Protein AF-A0A0N4WB39-F1 (afdb_monomer_lite)

Organism: Haemonchus placei (NCBI:txid6290)

Radius of gyration: 21.15 Å; chains: 1; bounding box: 52×29×58 Å

Secondary structure (DSSP, 8-state):
----GGGPPP-------PPPTT--HHHHHHHHHHHHHHHHHHHHHHTS-HHHHHHHHHH-HHHHHHHHHHHHHSPPGGGHHHIIIIISS-HHHHHHHHHHHHHHHHHHHHHHS--TTT-TTS-HHHHHHHHHHTTSS-HHHHHHHHHHTGGGHHHHHHHHHHHHHH-TTHHHHHHHHHHHHHHHHHHHHHHHHHHHHHHHH--THHHHHHHHHHHHHHHHHHHHHHHHHHHHHHHHHTT--S-SHHHHTHHHHHHHHHHHHS-HHHHHHHHHHSTT--HHHHHHHHHHHHHHH-

Structure (mmCIF, N/CA/C/O backbone):
data_AF-A0A0N4WB39-F1
#
_entry.id   AF-A0A0N4WB39-F1
#
loop_
_atom_site.group_PDB
_atom_site.id
_atom_site.type_symbol
_atom_site.label_atom_id
_atom_site.label_alt_id
_atom_site.label_comp_id
_atom_site.label_asym_id
_atom_site.label_entity_id
_atom_site.label_seq_id
_atom_site.pdbx_PDB_ins_code
_atom_site.Cartn_x
_atom_site.Cartn_y
_atom_site.Cartn_z
_atom_site.occupancy
_atom_site.B_iso_or_equiv
_atom_site.auth_seq_id
_atom_site.auth_comp_id
_atom_site.auth_asym_id
_atom_site.auth_atom_id
_atom_site.pdbx_PDB_model_num
ATOM 1 N N . MET A 1 1 ? -18.983 -4.355 24.168 1.00 70.44 1 MET A N 1
ATOM 2 C CA . MET A 1 1 ? -19.854 -4.615 22.994 1.00 70.44 1 MET A CA 1
ATOM 3 C C . MET A 1 1 ? -19.717 -6.071 22.571 1.00 70.44 1 MET A C 1
ATOM 5 O O . MET A 1 1 ? -18.594 -6.521 22.389 1.00 70.44 1 MET A O 1
ATOM 9 N N . LYS A 1 2 ? -20.811 -6.832 22.414 1.00 74.06 2 LYS A N 1
ATOM 10 C CA . LYS A 1 2 ? -20.713 -8.195 21.856 1.00 74.06 2 LYS A CA 1
ATOM 11 C C . LYS A 1 2 ? -20.716 -8.110 20.331 1.00 74.06 2 LYS A C 1
ATOM 13 O O . LYS A 1 2 ? -21.734 -7.760 19.745 1.00 74.06 2 LYS A O 1
ATOM 18 N N . LEU A 1 3 ? -19.573 -8.400 19.714 1.00 81.19 3 LEU A N 1
ATOM 19 C CA . LEU A 1 3 ? -19.495 -8.605 18.270 1.00 81.19 3 LEU A CA 1
ATOM 20 C C . LEU A 1 3 ? -20.219 -9.903 17.917 1.00 81.19 3 LEU A C 1
ATOM 22 O O . LEU A 1 3 ? -19.964 -10.937 18.536 1.00 81.19 3 LEU A O 1
ATOM 26 N N . GLU A 1 4 ? -21.108 -9.847 16.933 1.00 85.00 4 GLU A N 1
ATOM 27 C CA . GLU A 1 4 ? -21.952 -10.976 16.543 1.00 85.00 4 GLU A CA 1
ATOM 28 C C . GLU A 1 4 ? -21.938 -11.128 15.020 1.00 85.00 4 GLU A C 1
ATOM 30 O O . GLU A 1 4 ? -22.164 -10.160 14.294 1.00 85.00 4 GLU A O 1
ATOM 35 N N . GLU A 1 5 ? -21.727 -12.351 14.528 1.00 82.12 5 GLU A N 1
ATOM 36 C CA . GLU A 1 5 ? -21.766 -12.661 13.089 1.00 82.12 5 GLU A CA 1
ATOM 37 C C . GLU A 1 5 ? -23.129 -12.327 12.460 1.00 82.12 5 GLU A C 1
ATOM 39 O O . GLU A 1 5 ? -23.212 -11.944 11.299 1.00 82.12 5 GLU A O 1
ATOM 44 N N . THR A 1 6 ? -24.208 -12.375 13.244 1.00 84.31 6 THR A N 1
ATOM 45 C CA . THR A 1 6 ? -25.566 -12.012 12.805 1.00 84.31 6 THR A CA 1
ATOM 46 C C . THR A 1 6 ? -25.722 -10.533 12.444 1.00 84.31 6 THR A C 1
ATOM 48 O O . THR A 1 6 ? -26.702 -10.166 11.798 1.00 84.31 6 THR A O 1
ATOM 51 N N . ARG A 1 7 ? -24.780 -9.676 12.859 1.00 85.12 7 ARG A N 1
ATOM 52 C CA . ARG A 1 7 ? -24.774 -8.229 12.584 1.00 85.12 7 ARG A CA 1
ATOM 53 C C . ARG A 1 7 ? -23.878 -7.852 11.410 1.00 85.12 7 ARG A C 1
ATOM 55 O O . ARG A 1 7 ? -23.776 -6.664 11.096 1.00 85.12 7 ARG A O 1
ATOM 62 N N . VAL A 1 8 ? -23.225 -8.838 10.794 1.00 87.94 8 VAL A N 1
ATOM 63 C CA . VAL A 1 8 ? -22.426 -8.652 9.584 1.00 87.94 8 VAL A CA 1
ATOM 64 C C . VAL A 1 8 ? -23.357 -8.243 8.456 1.00 87.94 8 VAL A C 1
ATOM 66 O O . VAL A 1 8 ? -24.334 -8.924 8.142 1.00 87.94 8 VAL A O 1
ATOM 69 N N . VAL A 1 9 ? -23.056 -7.106 7.842 1.00 88.19 9 VAL A N 1
ATOM 70 C CA . VAL A 1 9 ? -23.750 -6.671 6.636 1.00 88.19 9 VAL A CA 1
ATOM 71 C C . VAL A 1 9 ? -23.062 -7.331 5.456 1.00 88.19 9 VAL A C 1
ATOM 73 O O . VAL A 1 9 ? -21.858 -7.184 5.303 1.00 88.19 9 VAL A O 1
ATOM 76 N N . ALA A 1 10 ? -23.818 -8.042 4.619 1.00 88.06 10 ALA A N 1
ATOM 77 C CA . ALA A 1 10 ? -23.270 -8.636 3.406 1.00 88.06 10 ALA A CA 1
ATOM 78 C C . ALA A 1 10 ? -22.633 -7.548 2.528 1.00 88.06 10 ALA A C 1
ATOM 80 O O . ALA A 1 10 ? -23.303 -6.583 2.139 1.00 88.06 10 ALA A O 1
ATOM 81 N N . THR A 1 11 ? -21.345 -7.711 2.236 1.00 89.38 11 THR A N 1
ATOM 82 C CA . THR A 1 11 ? -20.579 -6.792 1.397 1.00 89.38 11 THR A CA 1
ATOM 83 C C . THR A 1 11 ? -20.233 -7.444 0.064 1.00 89.38 11 THR A C 1
ATOM 85 O O . THR A 1 11 ? -20.267 -8.665 -0.092 1.00 89.38 11 THR A O 1
ATOM 88 N N . THR A 1 12 ? -19.949 -6.622 -0.942 1.00 91.06 12 THR A N 1
ATOM 89 C CA . THR A 1 12 ? -19.407 -7.092 -2.217 1.00 91.06 12 THR A CA 1
ATOM 90 C C . THR A 1 12 ? -18.073 -6.405 -2.418 1.00 91.06 12 THR A C 1
ATOM 92 O O . THR A 1 12 ? -18.011 -5.191 -2.618 1.00 91.06 12 THR A O 1
ATOM 95 N N . CYS A 1 13 ? -17.018 -7.205 -2.328 1.00 94.31 13 CYS A N 1
ATOM 96 C CA . CYS A 1 13 ? -15.636 -6.780 -2.466 1.00 94.31 13 CYS A CA 1
ATOM 97 C C . CYS A 1 13 ? -15.034 -7.448 -3.707 1.00 94.31 13 CYS A C 1
ATOM 99 O O . CYS A 1 13 ? -14.382 -8.486 -3.577 1.00 94.31 13 CYS A O 1
ATOM 101 N N . PRO A 1 14 ? -15.317 -6.934 -4.920 1.00 95.81 14 PRO A N 1
ATOM 102 C CA . PRO A 1 14 ? -14.691 -7.464 -6.122 1.00 95.81 14 PRO A CA 1
ATOM 103 C C . PRO A 1 14 ? -13.169 -7.256 -6.054 1.00 95.81 14 PRO A C 1
ATOM 105 O O . PRO A 1 14 ? -12.729 -6.222 -5.548 1.00 95.81 14 PRO A O 1
ATOM 108 N N . PRO A 1 15 ? -12.364 -8.210 -6.554 1.00 95.62 15 PRO A N 1
ATOM 109 C CA . PRO A 1 15 ? -10.920 -8.054 -6.571 1.00 95.62 15 PRO A CA 1
ATOM 110 C C . PRO A 1 15 ? -10.531 -6.909 -7.504 1.00 95.62 15 PRO A C 1
ATOM 112 O O . PRO A 1 15 ? -11.075 -6.783 -8.602 1.00 95.62 15 PRO A O 1
ATOM 115 N N . ILE A 1 16 ? -9.564 -6.107 -7.070 1.00 95.44 16 ILE A N 1
ATOM 116 C CA . ILE A 1 16 ? -8.977 -5.036 -7.870 1.00 95.44 16 ILE A CA 1
ATOM 117 C C . ILE A 1 16 ? -7.472 -5.254 -7.978 1.00 95.44 16 ILE A C 1
ATOM 119 O O . ILE A 1 16 ? -6.823 -5.670 -7.020 1.00 95.44 16 ILE A O 1
ATOM 123 N N . SER A 1 17 ? -6.927 -4.998 -9.160 1.00 92.62 17 SER A N 1
ATOM 124 C CA . SER A 1 17 ? -5.495 -5.046 -9.431 1.00 92.62 17 SER A CA 1
ATOM 125 C C . SER A 1 17 ? -5.049 -3.735 -10.052 1.00 92.62 17 SER A C 1
ATOM 127 O O . SER A 1 17 ? -5.860 -2.968 -10.579 1.00 92.62 17 SER A O 1
ATOM 129 N N . ARG A 1 18 ? -3.746 -3.483 -10.000 1.00 87.62 18 ARG A N 1
ATOM 130 C CA . ARG A 1 18 ? -3.143 -2.346 -10.682 1.00 87.62 18 ARG A CA 1
ATOM 131 C C . ARG A 1 18 ? -3.357 -2.454 -12.192 1.00 87.62 18 ARG A C 1
ATOM 133 O O . ARG A 1 18 ? -3.347 -3.554 -12.747 1.00 87.62 18 ARG A O 1
ATOM 140 N N . LEU A 1 19 ? -3.595 -1.316 -12.833 1.00 85.06 19 LEU A N 1
ATOM 141 C CA . LEU A 1 19 ? -3.706 -1.228 -14.286 1.00 85.06 19 LEU A CA 1
ATOM 142 C C . LEU A 1 19 ? -2.315 -1.156 -14.910 1.00 85.06 19 LEU A C 1
ATOM 144 O O . LEU A 1 19 ? -1.426 -0.516 -14.363 1.00 85.06 19 LEU A O 1
ATOM 148 N N . ALA A 1 20 ? -2.146 -1.794 -16.066 1.00 76.94 20 ALA A N 1
ATOM 149 C CA . ALA A 1 20 ? -0.942 -1.643 -16.875 1.00 76.94 20 ALA A CA 1
ATOM 150 C C . ALA A 1 20 ? -0.991 -0.341 -17.694 1.00 76.94 20 ALA A C 1
ATOM 152 O O . ALA A 1 20 ? -2.070 0.159 -18.018 1.00 76.94 20 ALA A O 1
ATOM 153 N N . TYR A 1 21 ? 0.174 0.171 -18.091 1.00 66.75 21 TYR A N 1
ATOM 154 C CA . TYR A 1 21 ? 0.304 1.415 -18.861 1.00 66.75 21 TYR A CA 1
ATOM 155 C C . TYR A 1 21 ? -0.403 1.396 -20.227 1.00 66.75 21 TYR A C 1
ATOM 157 O O . TYR A 1 21 ? -0.909 2.419 -20.677 1.00 66.75 21 TYR A O 1
ATOM 165 N N . ASN A 1 22 ? -0.482 0.237 -20.881 1.00 66.75 22 ASN A N 1
ATOM 166 C CA . ASN A 1 22 ? -1.039 0.055 -22.227 1.00 66.75 22 ASN A CA 1
ATOM 167 C C . ASN A 1 22 ? -2.418 -0.628 -22.217 1.00 66.75 22 ASN A C 1
ATOM 169 O O . ASN A 1 22 ? -2.769 -1.394 -23.117 1.00 66.75 22 ASN A O 1
ATOM 173 N N . VAL A 1 23 ? -3.192 -0.386 -21.163 1.00 77.75 23 VAL A N 1
ATOM 174 C CA . VAL A 1 23 ? -4.457 -1.071 -20.921 1.00 77.75 23 VAL A CA 1
ATOM 175 C C . VAL A 1 23 ? -5.546 -0.698 -21.938 1.00 77.75 23 VAL A C 1
ATOM 177 O O . VAL A 1 23 ? -5.711 0.459 -22.332 1.00 77.75 23 VAL A O 1
ATOM 180 N N . TYR A 1 24 ? -6.336 -1.687 -22.365 1.00 81.88 24 TYR A N 1
ATOM 181 C CA . TYR A 1 24 ? -7.438 -1.453 -23.294 1.00 81.88 24 TYR A CA 1
ATOM 182 C C . TYR A 1 24 ? -8.592 -0.706 -22.616 1.00 81.88 24 TYR A C 1
ATOM 184 O O . TYR A 1 24 ? -8.864 -0.847 -21.424 1.00 81.88 24 TYR A O 1
ATOM 192 N N . LYS A 1 25 ? -9.367 0.047 -23.405 1.00 84.31 25 LYS A N 1
ATOM 193 C CA . LYS A 1 25 ? -10.520 0.816 -22.901 1.00 84.31 25 LYS A CA 1
ATOM 194 C C . LYS A 1 25 ? -11.559 -0.040 -2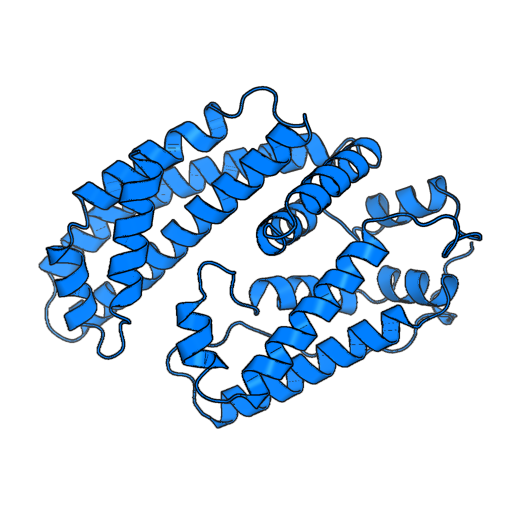2.155 1.00 84.31 25 LYS A C 1
ATOM 196 O O . LYS A 1 25 ? -12.205 0.436 -21.221 1.00 84.31 25 LYS A O 1
ATOM 201 N N . THR A 1 26 ? -11.739 -1.293 -22.566 1.00 87.62 26 THR A N 1
ATOM 202 C CA . THR A 1 26 ? -12.635 -2.249 -21.896 1.00 87.62 26 THR A CA 1
ATOM 203 C C . THR A 1 26 ? -12.177 -2.556 -20.477 1.00 87.62 26 THR A C 1
ATOM 205 O O . THR A 1 26 ? -12.998 -2.590 -19.563 1.00 87.62 26 THR A O 1
ATOM 208 N N . ASP A 1 27 ? -10.872 -2.701 -20.286 1.00 88.94 27 ASP A N 1
ATOM 209 C CA . ASP A 1 27 ? -10.267 -3.023 -19.000 1.00 88.94 27 ASP A CA 1
ATOM 210 C C . ASP A 1 27 ? -10.293 -1.802 -18.073 1.00 88.94 27 ASP A C 1
ATOM 212 O O . ASP A 1 27 ? -10.596 -1.944 -16.893 1.00 88.94 27 ASP A O 1
ATOM 216 N N . LEU A 1 28 ? -10.115 -0.587 -18.612 1.00 88.12 28 LEU A N 1
ATOM 217 C CA . LEU A 1 28 ? -10.334 0.662 -17.866 1.00 88.12 28 LEU A CA 1
ATOM 218 C C . LEU A 1 28 ? -11.768 0.796 -17.360 1.00 88.12 28 LEU A C 1
ATOM 220 O O . LEU A 1 28 ? -11.989 1.173 -16.211 1.00 88.12 28 LEU A O 1
ATOM 224 N N . THR A 1 29 ? -12.743 0.464 -18.208 1.00 90.81 29 THR A N 1
ATOM 225 C CA . THR A 1 29 ? -14.164 0.509 -17.833 1.00 90.81 29 THR A CA 1
ATOM 226 C C . THR A 1 29 ? -14.456 -0.519 -16.739 1.00 90.81 29 THR A C 1
ATOM 228 O O . THR A 1 29 ? -15.050 -0.185 -15.717 1.00 90.81 29 THR A O 1
ATOM 231 N N . SER A 1 30 ? -13.964 -1.752 -16.903 1.00 93.31 30 SER A N 1
ATOM 232 C CA . SER A 1 30 ? -14.108 -2.806 -15.894 1.00 93.31 30 SER A CA 1
ATOM 233 C C . SER A 1 30 ? -13.449 -2.419 -14.569 1.00 93.31 30 SER A C 1
ATOM 235 O O . SER A 1 30 ? -14.027 -2.623 -13.502 1.00 93.31 30 SER A O 1
ATOM 237 N N . TRP A 1 31 ? -12.248 -1.843 -14.618 1.00 94.75 31 TRP A N 1
ATOM 238 C CA . TRP A 1 31 ? -11.539 -1.385 -13.430 1.00 94.75 31 TRP A CA 1
ATOM 239 C C . TRP A 1 31 ? -12.287 -0.251 -12.735 1.00 94.75 31 TRP A C 1
ATOM 241 O O . TRP A 1 31 ? -12.441 -0.275 -11.517 1.00 94.75 31 TRP A O 1
ATOM 251 N N . GLN A 1 32 ? -12.821 0.708 -13.495 1.00 94.56 32 GLN A N 1
ATOM 252 C CA . GLN A 1 32 ? -13.642 1.791 -12.963 1.00 94.56 32 GLN A CA 1
ATOM 253 C C . GLN A 1 32 ? -14.882 1.261 -12.228 1.00 94.56 32 GLN A C 1
ATOM 255 O O . GLN A 1 32 ? -15.222 1.773 -11.158 1.00 94.56 32 GLN A O 1
ATOM 260 N N . ASP A 1 33 ? -15.568 0.263 -12.782 1.00 95.69 33 ASP A N 1
ATOM 261 C CA . ASP A 1 33 ? -16.756 -0.331 -12.161 1.00 95.69 33 ASP A CA 1
ATOM 262 C C . ASP A 1 33 ? -16.405 -1.046 -10.849 1.00 95.69 33 ASP A C 1
ATOM 264 O O . ASP A 1 33 ? -17.090 -0.873 -9.832 1.00 95.69 33 ASP A O 1
ATOM 268 N N . VAL A 1 34 ? -15.293 -1.785 -10.837 1.00 97.12 34 VAL A N 1
ATOM 269 C CA . VAL A 1 34 ? -14.744 -2.428 -9.634 1.00 97.12 34 VAL A CA 1
ATOM 270 C C . VAL A 1 34 ? -14.360 -1.381 -8.584 1.00 97.12 34 VAL A C 1
ATOM 272 O O . VAL A 1 34 ? -14.798 -1.483 -7.437 1.00 97.12 34 VAL A O 1
ATOM 275 N N . ALA A 1 35 ? -13.615 -0.342 -8.968 1.00 96.69 35 ALA A N 1
ATOM 276 C CA . ALA A 1 35 ? -13.174 0.723 -8.071 1.00 96.69 35 ALA A CA 1
ATOM 277 C C . ALA A 1 35 ? -14.356 1.477 -7.447 1.00 96.69 35 ALA A C 1
ATOM 279 O O . ALA A 1 35 ? -14.373 1.716 -6.239 1.00 96.69 35 ALA A O 1
ATOM 280 N N . ASN A 1 36 ? -15.386 1.799 -8.237 1.00 97.00 36 ASN A N 1
ATOM 281 C CA . ASN A 1 36 ? -16.606 2.428 -7.726 1.00 97.00 36 ASN A CA 1
ATOM 282 C C . ASN A 1 36 ? -17.394 1.505 -6.795 1.00 97.00 36 ASN A C 1
ATOM 284 O O . ASN A 1 36 ? -17.926 1.975 -5.789 1.00 97.00 36 ASN A O 1
ATOM 288 N N . THR A 1 37 ? -17.467 0.211 -7.113 1.00 97.50 37 THR A N 1
ATOM 289 C CA . THR A 1 37 ? -18.126 -0.781 -6.255 1.00 97.50 37 THR A CA 1
ATOM 290 C C . THR A 1 37 ? -17.421 -0.870 -4.906 1.00 97.50 37 THR A C 1
ATOM 292 O O . THR A 1 37 ? -18.079 -0.789 -3.872 1.00 97.50 37 THR A O 1
ATOM 295 N N . LEU A 1 38 ? -16.088 -0.959 -4.899 1.00 97.88 38 LEU A N 1
ATOM 296 C CA . LEU A 1 38 ? -15.292 -0.976 -3.672 1.00 97.88 38 LEU A CA 1
ATOM 297 C C . LEU A 1 38 ? -15.434 0.317 -2.871 1.00 97.88 38 LEU A C 1
ATOM 299 O O . LEU A 1 38 ? -15.707 0.260 -1.672 1.00 97.88 38 LEU A O 1
ATOM 303 N N . ALA A 1 39 ? -15.326 1.475 -3.526 1.00 97.62 39 ALA A N 1
ATOM 304 C CA . ALA A 1 39 ? -15.496 2.766 -2.871 1.00 97.62 39 ALA A CA 1
ATOM 305 C C . ALA A 1 39 ? -16.880 2.876 -2.211 1.00 97.62 39 ALA A C 1
ATOM 307 O O . ALA A 1 39 ? -16.983 3.204 -1.031 1.00 97.62 39 ALA A O 1
ATOM 308 N N . PHE A 1 40 ? -17.944 2.509 -2.934 1.00 97.31 40 PHE A N 1
ATOM 309 C CA . PHE A 1 40 ? -19.302 2.491 -2.395 1.00 97.31 40 PHE A CA 1
ATOM 310 C C . PHE A 1 40 ? -19.461 1.498 -1.236 1.00 97.31 40 PHE A C 1
ATOM 312 O O . PHE A 1 40 ? -20.116 1.812 -0.241 1.00 97.31 40 PHE A O 1
ATOM 319 N N . THR A 1 41 ? -18.854 0.312 -1.330 1.00 97.06 41 THR A N 1
ATOM 320 C CA . THR A 1 41 ? -18.849 -0.673 -0.242 1.00 97.06 41 THR A CA 1
ATOM 321 C C . THR A 1 41 ? -18.184 -0.099 1.010 1.00 97.06 41 THR A C 1
ATOM 323 O O . THR A 1 41 ? -18.777 -0.164 2.088 1.00 97.06 41 THR A O 1
ATOM 326 N N . PHE A 1 42 ? -17.010 0.527 0.890 1.00 97.94 42 PHE A N 1
ATOM 327 C CA . PHE A 1 42 ? -16.318 1.158 2.018 1.00 97.94 42 PHE A CA 1
ATOM 328 C C . PHE A 1 42 ? -17.120 2.317 2.615 1.00 97.94 42 PHE A C 1
ATOM 330 O O . PHE A 1 42 ? -17.312 2.362 3.830 1.00 97.94 42 PHE A O 1
ATOM 337 N N . GLU A 1 43 ? -17.665 3.207 1.786 1.00 97.00 43 GLU A N 1
ATOM 338 C CA . GLU A 1 43 ? -18.539 4.300 2.230 1.00 97.00 43 GLU A CA 1
ATOM 339 C C . GLU A 1 43 ? -19.771 3.780 2.982 1.00 97.00 43 GLU A C 1
ATOM 341 O O . GLU A 1 43 ? -20.135 4.311 4.032 1.00 97.00 43 GLU A O 1
ATOM 346 N N . ARG A 1 44 ? -20.399 2.710 2.484 1.00 96.19 44 ARG A N 1
ATOM 347 C CA . ARG A 1 44 ? -21.556 2.087 3.132 1.00 96.19 44 ARG A CA 1
ATOM 348 C C . ARG A 1 44 ? -21.185 1.462 4.474 1.00 96.19 44 ARG A C 1
ATOM 350 O O . ARG A 1 44 ? -21.944 1.615 5.428 1.00 96.19 44 ARG A O 1
ATOM 357 N N . ILE A 1 45 ? -20.043 0.778 4.561 1.00 95.31 45 ILE A N 1
ATOM 358 C CA . ILE A 1 45 ? -19.538 0.210 5.819 1.00 95.31 45 ILE A CA 1
ATOM 359 C C . ILE A 1 45 ? -19.286 1.330 6.835 1.00 95.31 45 ILE A C 1
ATOM 361 O O . ILE A 1 45 ? -19.693 1.213 7.987 1.00 95.31 45 ILE A O 1
ATOM 365 N N . LEU A 1 46 ? -18.679 2.441 6.409 1.00 95.12 46 LEU A N 1
ATOM 366 C CA . LEU A 1 46 ? -18.395 3.600 7.262 1.00 95.12 46 LEU A CA 1
ATOM 367 C C . LEU A 1 46 ? -19.654 4.270 7.833 1.00 95.12 46 LEU A C 1
ATOM 369 O O . LEU A 1 46 ? -19.583 4.891 8.892 1.00 95.12 46 LEU A O 1
ATOM 373 N N . GLN A 1 47 ? -20.798 4.132 7.161 1.00 94.44 47 GLN A N 1
ATOM 374 C CA . GLN A 1 47 ? -22.093 4.638 7.626 1.00 94.44 47 GLN A CA 1
ATOM 375 C C . GLN A 1 47 ? -22.801 3.696 8.615 1.00 94.44 47 GLN A C 1
ATOM 377 O O . GLN A 1 47 ? -23.841 4.061 9.167 1.00 94.44 47 GLN A O 1
ATOM 382 N N . LEU A 1 48 ? -22.278 2.487 8.846 1.00 93.62 48 LEU A N 1
ATOM 383 C CA . LEU A 1 48 ? -22.888 1.543 9.777 1.00 93.62 48 LEU A CA 1
ATOM 384 C C . LEU A 1 48 ? -22.769 2.027 11.233 1.00 93.62 48 LEU A C 1
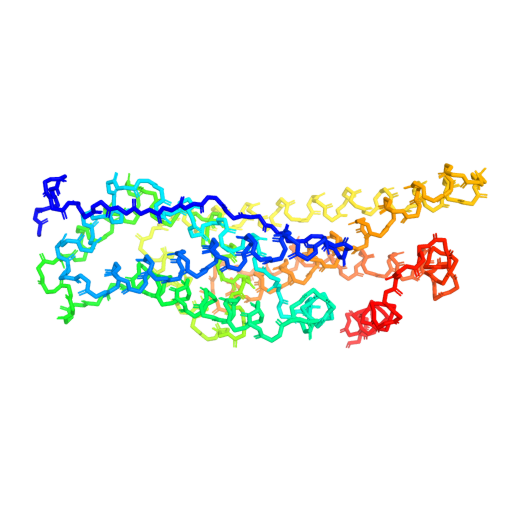ATOM 386 O O . LEU A 1 48 ? -21.763 2.633 11.615 1.00 93.62 48 LEU A O 1
ATOM 390 N N . PRO A 1 49 ? -23.749 1.692 12.093 1.00 91.69 49 PRO A N 1
ATOM 391 C CA . PRO A 1 49 ? -23.593 1.830 13.536 1.00 91.69 49 PRO A CA 1
ATOM 392 C C . PRO A 1 49 ? -22.349 1.083 14.026 1.00 91.69 49 PRO A C 1
ATOM 394 O O . PRO A 1 49 ? -22.006 0.040 13.471 1.00 91.69 49 PRO A O 1
ATOM 397 N N . SER A 1 50 ? -21.715 1.573 15.097 1.00 90.56 50 SER A N 1
ATOM 398 C CA . SER A 1 50 ? -20.458 1.023 15.639 1.00 90.56 50 SER A CA 1
ATOM 399 C C . SER A 1 50 ? -20.460 -0.508 15.756 1.00 90.56 50 SER A C 1
ATOM 401 O O . SER A 1 50 ? -19.550 -1.165 15.253 1.00 90.56 50 SER A O 1
ATOM 403 N N . GLU A 1 51 ? -21.516 -1.100 16.323 1.00 90.19 51 GLU A N 1
ATOM 404 C CA . GLU A 1 51 ? -21.596 -2.554 16.508 1.00 90.19 51 GLU A CA 1
ATOM 405 C C . GLU A 1 51 ? -21.598 -3.325 15.179 1.00 90.19 51 GLU A C 1
ATOM 407 O O . GLU A 1 51 ? -20.902 -4.335 15.046 1.00 90.19 51 GLU A O 1
ATOM 412 N N . SER A 1 52 ? -22.352 -2.847 14.185 1.00 92.19 52 SER A N 1
ATOM 413 C CA . SER A 1 52 ? -22.417 -3.458 12.854 1.00 92.19 52 SER A CA 1
ATOM 414 C C . SER A 1 52 ? -21.147 -3.203 12.055 1.00 92.19 52 SER A C 1
ATOM 416 O O . SER A 1 52 ? -20.688 -4.111 11.370 1.00 92.19 52 SER A O 1
ATOM 418 N N . PHE A 1 53 ? -20.547 -2.016 12.173 1.00 93.88 53 PHE A N 1
ATOM 419 C CA . PHE A 1 53 ? -19.261 -1.689 11.556 1.00 93.88 53 PHE A CA 1
ATOM 420 C C . PHE A 1 53 ? -18.182 -2.674 12.011 1.00 93.88 53 PHE A C 1
ATOM 422 O O . PHE A 1 53 ? -17.607 -3.383 11.187 1.00 93.88 53 PHE A O 1
ATOM 429 N N . TRP A 1 54 ? -17.956 -2.776 13.324 1.00 91.94 54 TRP A N 1
ATOM 430 C CA . TRP A 1 54 ? -16.917 -3.645 13.869 1.00 91.94 54 TRP A CA 1
ATOM 431 C C . TRP A 1 54 ? -17.218 -5.122 13.632 1.00 91.94 54 TRP A C 1
ATOM 433 O O . TRP A 1 54 ? -16.299 -5.867 13.317 1.00 91.94 54 TRP A O 1
ATOM 443 N N . SER A 1 55 ? -18.481 -5.554 13.725 1.00 91.75 55 SER A N 1
ATOM 444 C CA . SER A 1 55 ? -18.835 -6.947 13.410 1.00 91.75 55 SER A CA 1
ATOM 445 C C . SER A 1 55 ? -18.545 -7.266 11.942 1.00 91.75 55 SER A C 1
ATOM 447 O O . SER A 1 55 ? -17.950 -8.297 11.647 1.00 91.75 55 SER A O 1
ATOM 449 N N . THR A 1 56 ? -18.893 -6.355 11.031 1.00 93.50 56 THR A N 1
ATOM 450 C CA . THR A 1 56 ? -18.661 -6.522 9.592 1.00 93.50 56 THR A CA 1
ATOM 451 C C . THR A 1 56 ? -17.162 -6.571 9.288 1.00 93.50 56 THR A C 1
ATOM 453 O O . THR A 1 56 ? -16.700 -7.557 8.732 1.00 93.50 56 THR A O 1
ATOM 456 N N . VAL A 1 57 ? -16.376 -5.597 9.757 1.00 92.44 57 VAL A N 1
ATOM 457 C CA . VAL A 1 57 ? -14.913 -5.553 9.546 1.00 92.44 57 VAL A CA 1
ATOM 458 C C . VAL A 1 57 ? -14.182 -6.755 10.160 1.00 92.44 57 VAL A C 1
ATOM 460 O O . VAL A 1 57 ? -13.173 -7.200 9.620 1.00 92.44 57 VAL A O 1
ATOM 463 N N . VAL A 1 58 ? -14.663 -7.284 11.291 1.00 90.94 58 VAL A N 1
ATOM 464 C CA . VAL A 1 58 ? -14.009 -8.396 12.002 1.00 90.94 58 VAL A CA 1
ATOM 465 C C . VAL A 1 58 ? -14.326 -9.764 11.415 1.00 90.94 58 VAL A C 1
ATOM 467 O O . VAL A 1 58 ? -13.444 -10.623 11.396 1.00 90.94 58 VAL A O 1
ATOM 470 N N . PHE A 1 59 ? -15.567 -9.997 10.995 1.00 90.56 59 PHE A N 1
ATOM 471 C CA . PHE A 1 59 ? -16.006 -11.323 10.557 1.00 90.56 59 PHE A CA 1
ATOM 472 C C . PHE A 1 59 ? -16.036 -11.485 9.034 1.00 90.56 59 PHE A C 1
ATOM 474 O O . PHE A 1 59 ? -15.920 -12.612 8.560 1.00 90.56 59 PHE A O 1
ATOM 481 N N . ASP A 1 60 ? -16.141 -10.399 8.264 1.00 91.38 60 ASP A N 1
ATOM 482 C CA . ASP A 1 60 ? -16.023 -10.446 6.805 1.00 91.38 60 ASP A CA 1
ATOM 483 C C . ASP A 1 60 ? -14.573 -10.174 6.382 1.00 91.38 60 ASP A C 1
ATOM 485 O O . ASP A 1 60 ? -14.133 -9.030 6.231 1.00 91.38 60 ASP A O 1
ATOM 489 N N . SER A 1 61 ? -13.814 -11.255 6.178 1.00 88.12 61 SER A N 1
ATOM 490 C CA . SER A 1 61 ? -12.403 -11.179 5.782 1.00 88.12 61 SER A CA 1
ATOM 491 C C . SER A 1 61 ? -12.187 -10.436 4.463 1.00 88.12 61 SER A C 1
ATOM 493 O O . SER A 1 61 ? -11.106 -9.887 4.247 1.00 88.12 61 SER A O 1
ATOM 495 N N . ASN A 1 62 ? -13.203 -10.373 3.595 1.00 92.50 62 ASN A N 1
ATOM 496 C CA . ASN A 1 62 ? -13.075 -9.752 2.279 1.00 92.50 62 ASN A CA 1
ATOM 497 C C . ASN A 1 62 ? -12.865 -8.239 2.366 1.00 92.50 62 ASN A C 1
ATOM 499 O O . ASN A 1 62 ? -12.296 -7.658 1.448 1.00 92.50 62 ASN A O 1
ATOM 503 N N . ILE A 1 63 ? -13.285 -7.590 3.455 1.00 93.81 63 ILE A N 1
ATOM 504 C CA . ILE A 1 63 ? -13.152 -6.136 3.610 1.00 93.81 63 ILE A CA 1
ATOM 505 C C . ILE A 1 63 ? -11.687 -5.750 3.747 1.00 93.81 63 ILE A C 1
ATOM 507 O O . ILE A 1 63 ? -11.205 -4.894 3.011 1.00 93.81 63 ILE A O 1
ATOM 511 N N . MET A 1 64 ? -10.966 -6.398 4.665 1.00 93.50 64 MET A N 1
ATOM 512 C CA . MET A 1 64 ? -9.554 -6.084 4.875 1.00 93.50 64 MET A CA 1
ATOM 513 C C . MET A 1 64 ? -8.675 -6.617 3.740 1.00 93.50 64 MET A C 1
ATOM 515 O O . MET A 1 64 ? -7.661 -6.000 3.435 1.00 93.50 64 MET A O 1
ATOM 519 N N . THR A 1 65 ? -9.081 -7.695 3.059 1.00 93.75 65 THR A N 1
ATOM 520 C CA . THR A 1 65 ? -8.438 -8.117 1.804 1.00 93.75 65 THR A CA 1
ATOM 521 C C . THR A 1 65 ? -8.636 -7.087 0.693 1.00 93.75 65 THR A C 1
ATOM 523 O O . THR A 1 65 ? -7.677 -6.742 0.015 1.00 93.75 65 THR A O 1
ATOM 526 N N . ALA A 1 66 ? -9.845 -6.551 0.524 1.00 96.00 66 ALA A N 1
ATOM 527 C CA . ALA A 1 66 ? -10.110 -5.508 -0.462 1.00 96.00 66 ALA A CA 1
ATOM 528 C C . ALA A 1 66 ? -9.409 -4.190 -0.122 1.00 96.00 66 ALA A C 1
ATOM 530 O O . ALA A 1 66 ? -8.994 -3.470 -1.022 1.00 96.00 66 ALA A O 1
ATOM 531 N N . PHE A 1 67 ? -9.256 -3.881 1.168 1.00 96.38 67 PHE A N 1
ATOM 532 C CA . PHE A 1 67 ? -8.434 -2.768 1.630 1.00 96.38 67 PHE A CA 1
ATOM 533 C C . PHE A 1 67 ? -6.981 -2.938 1.170 1.00 96.38 67 PHE A C 1
ATOM 535 O O . PHE A 1 67 ? -6.437 -2.030 0.551 1.00 96.38 67 PHE A O 1
ATOM 542 N N . ASP A 1 68 ? -6.381 -4.110 1.406 1.00 95.00 68 ASP A N 1
ATOM 543 C CA . ASP A 1 68 ? -5.010 -4.406 0.969 1.00 95.00 68 ASP A CA 1
ATOM 544 C C . ASP A 1 68 ? -4.880 -4.316 -0.562 1.00 95.00 68 ASP A C 1
ATOM 546 O O . ASP A 1 68 ? -3.972 -3.667 -1.072 1.00 95.00 68 ASP A O 1
ATOM 550 N N . GLN A 1 69 ? -5.840 -4.879 -1.300 1.00 95.75 69 GLN A N 1
ATOM 551 C CA . GLN A 1 69 ? -5.873 -4.807 -2.764 1.00 95.75 69 GLN A CA 1
ATOM 552 C C . GLN A 1 69 ? -6.036 -3.376 -3.284 1.00 95.75 69 GLN A C 1
ATOM 554 O O . GLN A 1 69 ? -5.432 -3.026 -4.291 1.00 95.75 69 GLN A O 1
ATOM 559 N N . ALA A 1 70 ? -6.816 -2.527 -2.610 1.00 95.88 70 ALA A N 1
ATOM 560 C CA . ALA A 1 70 ? -6.943 -1.120 -2.979 1.0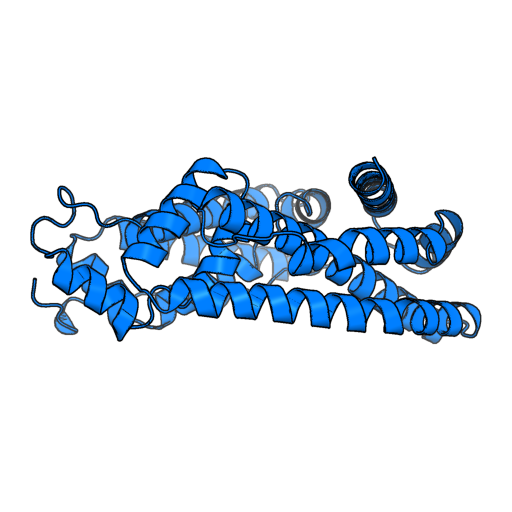0 95.88 70 ALA A CA 1
ATOM 561 C C . ALA A 1 70 ? -5.618 -0.367 -2.780 1.00 95.88 70 ALA A C 1
ATOM 563 O O . ALA A 1 70 ? -5.243 0.423 -3.646 1.00 95.88 70 ALA A O 1
ATOM 564 N N . LEU A 1 71 ? -4.889 -0.647 -1.690 1.00 93.38 71 LEU A N 1
ATOM 565 C CA . LEU A 1 71 ? -3.542 -0.107 -1.479 1.00 93.38 71 LEU A CA 1
ATOM 566 C C . LEU A 1 71 ? -2.548 -0.594 -2.539 1.00 93.38 71 LEU A C 1
ATOM 568 O O . LEU A 1 71 ? -1.595 0.114 -2.825 1.00 93.38 71 LEU A O 1
ATOM 572 N N . GLU A 1 72 ? -2.712 -1.784 -3.111 1.00 90.62 72 GLU A N 1
ATOM 573 C CA . GLU A 1 72 ? -1.824 -2.288 -4.172 1.00 90.62 72 GLU A CA 1
ATOM 574 C C . GLU A 1 72 ? -2.230 -1.797 -5.573 1.00 90.62 72 GLU A C 1
ATOM 576 O O . GLU A 1 72 ? -1.372 -1.566 -6.424 1.00 90.62 72 GLU A O 1
ATOM 581 N N . ALA A 1 73 ? -3.530 -1.629 -5.820 1.00 91.50 73 ALA A N 1
ATOM 582 C CA . ALA A 1 73 ? -4.069 -1.268 -7.128 1.00 91.50 73 ALA A CA 1
ATOM 583 C C . ALA A 1 73 ? -4.012 0.232 -7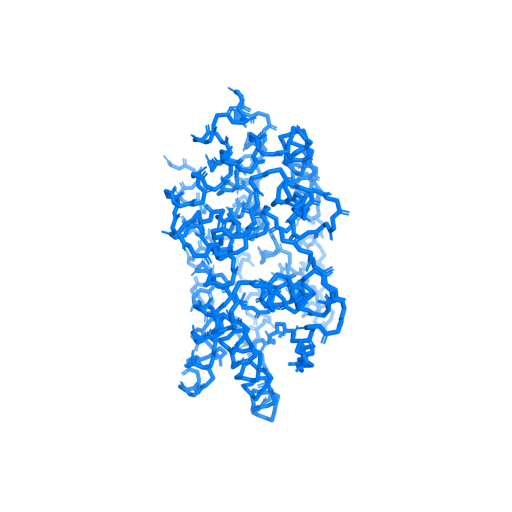.430 1.00 91.50 73 ALA A C 1
ATOM 585 O O . ALA A 1 73 ? -3.936 0.612 -8.600 1.00 91.50 73 ALA A O 1
ATOM 586 N N . LEU A 1 74 ? -4.102 1.080 -6.401 1.00 90.12 74 LEU A N 1
ATOM 587 C CA . LEU A 1 74 ? -4.000 2.524 -6.561 1.00 90.12 74 LEU A CA 1
ATOM 588 C C . LEU A 1 74 ? -2.530 2.951 -6.678 1.00 90.12 74 LEU A C 1
ATOM 590 O O . LEU A 1 74 ? -1.696 2.505 -5.882 1.00 90.12 74 LEU A O 1
ATOM 594 N N . PRO A 1 75 ? -2.211 3.856 -7.615 1.00 83.25 75 PRO A N 1
ATOM 595 C CA . PRO A 1 75 ? -0.863 4.380 -7.745 1.00 83.25 75 PRO A CA 1
ATOM 596 C C . PRO A 1 75 ? -0.520 5.286 -6.560 1.00 83.25 75 PRO A C 1
ATOM 598 O O . PRO A 1 75 ? -1.385 5.899 -5.926 1.00 83.25 75 PRO A O 1
ATOM 601 N N . ARG A 1 76 ? 0.769 5.354 -6.260 1.00 79.56 76 ARG A N 1
ATOM 602 C CA . ARG A 1 76 ? 1.389 6.232 -5.272 1.00 79.56 76 ARG A CA 1
ATOM 603 C C . ARG A 1 76 ? 1.472 7.660 -5.791 1.00 79.56 76 ARG A C 1
ATOM 605 O O . ARG A 1 76 ? 1.449 7.912 -6.991 1.00 79.56 76 ARG A O 1
ATOM 612 N N . GLU A 1 77 ? 1.669 8.605 -4.878 1.00 72.56 77 GLU A N 1
ATOM 613 C CA . GLU A 1 77 ? 1.851 10.020 -5.224 1.00 72.56 77 GLU A CA 1
ATOM 614 C C . GLU A 1 77 ? 3.028 10.236 -6.193 1.00 72.56 77 GLU A C 1
ATOM 616 O O . GLU A 1 77 ? 2.925 10.989 -7.158 1.00 72.56 77 GLU A O 1
ATOM 621 N N . PHE A 1 78 ? 4.137 9.521 -5.989 1.00 71.00 78 PHE A N 1
ATOM 622 C CA . PHE A 1 78 ? 5.309 9.603 -6.864 1.00 71.00 78 PHE A CA 1
ATOM 623 C C . PHE A 1 78 ? 5.125 8.905 -8.219 1.00 71.00 78 PHE A C 1
ATOM 625 O O . PHE A 1 78 ? 5.974 9.040 -9.090 1.00 71.00 78 PHE A O 1
ATOM 632 N N . GLU A 1 79 ? 4.014 8.196 -8.408 1.00 73.12 79 GLU A N 1
ATOM 633 C CA . GLU A 1 79 ? 3.599 7.575 -9.669 1.00 73.12 79 GLU A CA 1
ATOM 634 C C . GLU A 1 79 ? 2.589 8.488 -10.391 1.00 73.12 79 GLU A C 1
ATOM 636 O O . GLU A 1 79 ? 1.761 8.038 -11.178 1.00 73.12 79 GLU A O 1
ATOM 641 N N . SER A 1 80 ? 2.634 9.801 -10.117 1.00 65.25 80 SER A N 1
ATOM 642 C CA . SER A 1 80 ? 1.711 10.798 -10.679 1.00 65.25 80 SER A CA 1
ATOM 643 C C . SER A 1 80 ? 1.643 10.795 -12.212 1.00 65.25 80 SER A C 1
ATOM 645 O O . SER A 1 80 ? 0.613 11.161 -12.779 1.00 65.25 80 SER A O 1
ATOM 647 N N . ASP A 1 81 ? 2.699 10.349 -12.890 1.00 63.91 81 ASP A N 1
ATOM 648 C CA . ASP A 1 81 ? 2.732 10.244 -14.346 1.00 63.91 81 ASP A CA 1
ATOM 649 C C . ASP A 1 81 ? 2.015 8.984 -14.848 1.00 63.91 81 ASP A C 1
ATOM 651 O O . ASP A 1 81 ? 1.201 9.092 -15.762 1.00 63.91 81 ASP A O 1
ATOM 655 N N . GLU A 1 82 ? 2.200 7.821 -14.212 1.00 65.50 82 GLU A N 1
ATOM 656 C CA . GLU A 1 82 ? 1.338 6.642 -14.418 1.00 65.50 82 GLU A CA 1
ATOM 657 C C . GLU A 1 82 ? -0.120 6.993 -14.168 1.00 65.50 82 GLU A C 1
ATOM 659 O O . GLU A 1 82 ? -0.999 6.622 -14.948 1.00 65.50 82 GLU A O 1
ATOM 664 N N . TYR A 1 83 ? -0.374 7.803 -13.138 1.00 70.50 83 TYR A N 1
ATOM 665 C CA . TYR A 1 83 ? -1.709 8.308 -12.881 1.00 70.50 83 TYR A CA 1
ATOM 666 C C . TYR A 1 83 ? -2.239 9.143 -14.054 1.00 70.50 83 TYR A C 1
ATOM 668 O O . TYR A 1 83 ? -3.377 8.958 -14.477 1.00 70.50 83 TYR A O 1
ATOM 676 N N . GLN A 1 84 ? -1.443 10.045 -14.629 1.00 69.44 84 GLN A N 1
ATOM 677 C CA . GLN A 1 84 ? -1.875 10.843 -15.782 1.00 69.44 84 GLN A CA 1
ATOM 678 C C . GLN A 1 84 ? -2.046 10.015 -17.059 1.00 69.44 84 GLN A C 1
ATOM 680 O O . GLN A 1 84 ? -2.978 10.269 -17.820 1.00 69.44 84 GLN A O 1
ATOM 685 N N . LEU A 1 85 ? -1.191 9.024 -17.290 1.00 67.94 85 LEU A N 1
ATOM 686 C CA . LEU A 1 85 ? -1.234 8.196 -18.494 1.00 67.94 85 LEU A CA 1
ATOM 687 C C . LEU A 1 85 ? -2.410 7.221 -18.472 1.00 67.94 85 LEU A C 1
ATOM 689 O O . LEU A 1 85 ? -3.131 7.108 -19.460 1.00 67.94 85 LEU A O 1
ATOM 693 N N . ILE A 1 86 ? -2.640 6.566 -17.334 1.00 69.81 86 ILE A N 1
ATOM 694 C CA . ILE A 1 86 ? -3.702 5.570 -17.179 1.00 69.81 86 ILE A CA 1
ATOM 695 C C . ILE A 1 86 ? -5.030 6.253 -16.838 1.00 69.81 86 ILE A C 1
ATOM 697 O O . ILE A 1 86 ? -6.040 6.054 -17.514 1.00 69.81 86 ILE A O 1
ATOM 701 N N . PHE A 1 87 ? -5.046 7.085 -15.794 1.00 70.31 87 PHE A N 1
ATOM 702 C CA . PHE A 1 87 ? -6.272 7.685 -15.257 1.00 70.31 87 PHE A CA 1
ATOM 703 C C . PHE A 1 87 ? -6.577 9.071 -15.825 1.00 70.31 87 PHE A C 1
ATOM 705 O O . PHE A 1 87 ? -7.734 9.489 -15.822 1.00 70.31 87 PHE A O 1
ATOM 712 N N . GLY A 1 88 ? -5.577 9.795 -16.325 1.00 64.38 88 GLY A N 1
ATOM 713 C CA . GLY A 1 88 ? -5.778 11.073 -17.011 1.00 64.38 88 GLY A CA 1
ATOM 714 C C . GLY A 1 88 ? -6.316 10.924 -18.437 1.00 64.38 88 GLY A C 1
ATOM 715 O O . GLY A 1 88 ? -6.881 11.886 -18.961 1.00 64.38 88 GLY A O 1
ATOM 716 N N . TRP A 1 89 ? -6.220 9.728 -19.037 1.00 68.69 89 TRP A N 1
ATOM 717 C CA . TRP A 1 89 ? -6.835 9.435 -20.336 1.00 68.69 89 TRP A CA 1
ATOM 718 C C . TRP A 1 89 ? -8.370 9.469 -20.277 1.00 68.69 89 TRP A C 1
ATOM 720 O O . TRP A 1 89 ? -9.010 9.972 -21.203 1.00 68.69 89 TRP A O 1
ATOM 730 N N . ASP A 1 90 ? -8.958 9.002 -19.169 1.00 80.56 90 ASP A N 1
ATOM 731 C CA . ASP A 1 90 ? -10.400 9.051 -18.929 1.00 80.56 90 ASP A CA 1
ATOM 732 C C . ASP A 1 90 ? -10.729 9.677 -17.555 1.00 80.56 90 ASP A C 1
ATOM 734 O O . ASP A 1 90 ? -10.559 9.039 -16.506 1.00 80.56 90 ASP A O 1
ATOM 738 N N . PRO A 1 91 ? -11.276 10.911 -17.531 1.00 84.75 91 PRO A N 1
ATOM 739 C CA . PRO A 1 91 ? -11.638 11.601 -16.298 1.00 84.75 91 PRO A CA 1
ATOM 740 C C . PRO A 1 91 ? -12.580 10.822 -15.372 1.00 84.75 91 PRO A C 1
ATOM 742 O O . PRO A 1 91 ? -12.613 11.117 -14.173 1.00 84.75 91 PRO A O 1
ATOM 745 N N . SER A 1 92 ? -13.381 9.871 -15.872 1.00 88.00 92 SER A N 1
ATOM 746 C CA . SER A 1 92 ? -14.241 9.064 -14.997 1.00 88.00 92 SER A CA 1
ATOM 747 C C . SER A 1 92 ? -13.457 8.029 -14.198 1.00 88.00 92 SER A C 1
ATOM 749 O O . SER A 1 92 ? -13.795 7.791 -13.035 1.00 88.00 92 SER A O 1
ATOM 751 N N . VAL A 1 93 ? -12.384 7.477 -14.765 1.00 89.12 93 VAL A N 1
ATOM 752 C CA . VAL A 1 93 ? -11.521 6.510 -14.076 1.00 89.12 93 VAL A CA 1
ATOM 753 C C . VAL A 1 93 ? -10.702 7.221 -12.996 1.00 89.12 93 VAL A C 1
ATOM 755 O O . VAL A 1 93 ? -10.683 6.765 -11.856 1.00 89.12 93 VAL A O 1
ATOM 758 N N . SER A 1 94 ? -10.147 8.405 -13.290 1.00 87.12 94 SER A N 1
ATOM 759 C CA . SER A 1 94 ? -9.484 9.264 -12.287 1.00 87.12 94 SER A CA 1
ATOM 760 C C . SER A 1 94 ? -10.402 9.618 -11.110 1.00 87.12 94 SER A C 1
ATOM 762 O O . SER A 1 94 ? -10.015 9.506 -9.944 1.00 87.12 94 SER A O 1
ATOM 764 N N . LYS A 1 95 ? -11.669 9.962 -11.376 1.00 90.69 95 LYS A N 1
ATOM 765 C CA . LYS A 1 95 ? -12.653 10.200 -10.307 1.00 90.69 95 LYS A CA 1
ATOM 766 C C . LYS A 1 95 ? -12.928 8.949 -9.473 1.00 90.69 95 LYS A C 1
ATOM 768 O O . LYS A 1 95 ? -13.055 9.062 -8.255 1.00 90.69 95 LYS A O 1
ATOM 773 N N . ALA A 1 96 ? -13.021 7.778 -10.102 1.00 93.81 96 ALA A N 1
ATOM 774 C CA . ALA A 1 96 ? -13.218 6.515 -9.395 1.00 93.81 96 ALA A CA 1
ATOM 775 C C . ALA A 1 96 ? -12.008 6.164 -8.515 1.00 93.81 96 ALA A C 1
ATOM 777 O O . ALA A 1 96 ? -12.194 5.826 -7.347 1.00 93.81 96 ALA A O 1
ATOM 778 N N . ALA A 1 97 ? -10.787 6.334 -9.032 1.00 92.31 97 ALA A N 1
ATOM 779 C CA . ALA A 1 97 ? -9.546 6.149 -8.283 1.00 92.31 97 ALA A CA 1
ATOM 780 C C . ALA A 1 97 ? -9.475 7.092 -7.072 1.00 92.31 97 ALA A C 1
ATOM 782 O O . ALA A 1 97 ? -9.259 6.644 -5.949 1.00 92.31 97 ALA A O 1
ATOM 783 N N . THR A 1 98 ? -9.769 8.380 -7.275 1.00 92.00 98 THR A N 1
ATOM 784 C CA . THR A 1 98 ? -9.815 9.391 -6.205 1.00 92.00 98 THR A CA 1
ATOM 785 C C . THR A 1 98 ? -10.842 9.028 -5.128 1.00 92.00 98 THR A C 1
ATOM 787 O O . THR A 1 98 ? -10.574 9.120 -3.930 1.00 92.00 98 THR A O 1
ATOM 790 N N . ARG A 1 99 ? -12.037 8.584 -5.529 1.00 95.81 99 ARG A N 1
ATOM 791 C CA . ARG A 1 99 ? -13.082 8.174 -4.585 1.00 95.81 99 ARG A CA 1
ATOM 792 C C . ARG A 1 99 ? -12.670 6.931 -3.795 1.00 95.81 99 ARG A C 1
ATOM 794 O O . ARG A 1 99 ? -12.878 6.892 -2.581 1.00 95.81 99 ARG A O 1
ATOM 801 N N . LEU A 1 100 ? -12.071 5.939 -4.459 1.00 96.88 100 LEU A N 1
ATOM 802 C CA . LEU A 1 100 ? -11.548 4.742 -3.804 1.00 96.88 100 LEU A CA 1
ATOM 803 C C . LEU A 1 100 ? -10.427 5.096 -2.822 1.00 96.88 100 LEU A C 1
ATOM 805 O O . LEU A 1 100 ? -10.451 4.597 -1.699 1.00 96.88 100 LEU A O 1
ATOM 809 N N . TYR A 1 101 ? -9.515 5.997 -3.193 1.00 95.19 101 TYR A N 1
ATOM 810 C CA . TYR A 1 101 ? -8.449 6.501 -2.326 1.00 95.19 101 TYR A CA 1
ATOM 811 C C . TYR A 1 101 ? -9.006 7.060 -1.014 1.00 95.19 101 TYR A C 1
ATOM 813 O O . TYR A 1 101 ? -8.690 6.553 0.063 1.00 95.19 101 TYR A O 1
ATOM 821 N N . TYR A 1 102 ? -9.913 8.039 -1.091 1.00 96.06 102 TYR A N 1
ATOM 822 C CA . TYR A 1 102 ? -10.474 8.666 0.108 1.00 96.06 102 TYR A CA 1
ATOM 823 C C . TYR A 1 102 ? -11.349 7.717 0.929 1.00 96.06 102 TYR A C 1
ATOM 825 O O . TYR A 1 102 ? -11.345 7.789 2.158 1.00 96.06 102 TYR A O 1
ATOM 833 N N . SER A 1 103 ? -12.070 6.801 0.281 1.00 97.69 103 SER A N 1
ATOM 834 C CA . SER A 1 103 ? -12.871 5.792 0.986 1.00 97.69 103 SER A CA 1
ATOM 835 C C . SER A 1 103 ? -11.983 4.795 1.734 1.00 97.69 103 SER A C 1
ATOM 837 O O . SER A 1 103 ? -12.264 4.448 2.882 1.00 97.69 103 SER A O 1
ATOM 839 N N . THR A 1 104 ? -10.873 4.385 1.114 1.00 97.12 104 THR A N 1
ATOM 840 C CA . THR A 1 104 ? -9.849 3.524 1.723 1.00 97.12 104 THR A CA 1
ATOM 841 C C . THR A 1 104 ? -9.178 4.247 2.889 1.00 97.12 104 THR A C 1
ATOM 843 O O . THR A 1 104 ? -9.065 3.681 3.974 1.00 97.12 104 THR A O 1
ATOM 846 N N . PHE A 1 105 ? -8.823 5.525 2.726 1.00 95.69 105 PHE A N 1
ATOM 847 C CA . PHE A 1 105 ? -8.261 6.343 3.802 1.00 95.69 105 PHE A CA 1
ATOM 848 C C . PHE A 1 105 ? -9.229 6.502 4.981 1.00 95.69 105 PHE A C 1
ATOM 850 O O . PHE A 1 105 ? -8.849 6.331 6.138 1.00 95.69 105 PHE A O 1
ATOM 857 N N . ALA A 1 106 ? -10.508 6.765 4.716 1.00 95.38 106 ALA A N 1
ATOM 858 C CA . ALA A 1 106 ? -11.516 6.872 5.765 1.00 95.38 106 ALA A CA 1
ATOM 859 C C . ALA A 1 106 ? -11.705 5.542 6.519 1.00 95.38 106 ALA A C 1
ATOM 861 O O . ALA A 1 106 ? -11.812 5.545 7.750 1.00 95.38 106 ALA A O 1
ATOM 862 N N . LEU A 1 107 ? -11.686 4.405 5.811 1.00 95.38 107 LEU A N 1
ATOM 863 C CA . LEU A 1 107 ? -11.711 3.076 6.427 1.00 95.38 107 LEU A CA 1
ATOM 864 C C . LEU A 1 107 ? -10.464 2.830 7.283 1.00 95.38 107 LEU A C 1
ATOM 866 O O . LEU A 1 107 ? -10.594 2.365 8.419 1.00 95.38 107 LEU A O 1
ATOM 870 N N . PHE A 1 108 ? -9.282 3.207 6.787 1.00 94.06 108 PHE A N 1
ATOM 871 C CA . PHE A 1 108 ? -8.029 3.162 7.540 1.00 94.06 108 PHE A CA 1
ATOM 872 C C . PHE A 1 108 ? -8.139 3.954 8.846 1.00 94.06 108 PHE A C 1
ATOM 874 O O . PHE A 1 108 ? -7.911 3.402 9.918 1.00 94.06 108 PHE A O 1
ATOM 881 N N . LEU A 1 109 ? -8.578 5.214 8.796 1.00 92.19 109 LEU A N 1
ATOM 882 C CA . LEU A 1 109 ? -8.731 6.050 9.990 1.00 92.19 109 LEU A CA 1
ATOM 883 C C . LEU A 1 109 ? -9.743 5.475 10.985 1.00 92.19 109 LEU A C 1
ATOM 885 O O . LEU A 1 109 ? -9.479 5.447 12.189 1.00 92.19 109 LEU A O 1
ATOM 889 N N . ARG A 1 110 ? -10.897 5.000 10.498 1.00 92.06 110 ARG A N 1
ATOM 890 C CA . ARG A 1 110 ? -11.962 4.455 11.351 1.00 92.06 110 ARG A CA 1
ATOM 891 C C . ARG A 1 110 ? -11.522 3.196 12.092 1.00 92.06 110 ARG A C 1
ATOM 893 O O . ARG A 1 110 ? -11.941 2.987 13.227 1.00 92.06 110 ARG A O 1
ATOM 900 N N . THR A 1 111 ? -10.699 2.373 11.448 1.00 90.62 111 THR A N 1
ATOM 901 C CA . THR A 1 111 ? -10.192 1.122 12.018 1.00 90.62 111 THR A CA 1
ATOM 902 C C . THR A 1 111 ? -8.920 1.329 12.849 1.00 90.62 111 THR A C 1
ATOM 904 O O . THR A 1 111 ? -8.728 0.618 13.831 1.00 90.62 111 THR A O 1
ATOM 907 N N . ALA A 1 112 ? -8.062 2.294 12.499 1.00 87.38 112 ALA A N 1
ATOM 908 C CA . ALA A 1 112 ? -6.783 2.542 13.170 1.00 87.38 112 ALA A CA 1
ATOM 909 C C . ALA A 1 112 ? -6.893 3.466 14.398 1.00 87.38 112 ALA A C 1
ATOM 911 O O . ALA A 1 112 ? -5.987 3.473 15.240 1.00 87.38 112 ALA A O 1
ATOM 912 N N . VAL A 1 113 ? -7.980 4.238 14.524 1.00 84.50 113 VAL A N 1
ATOM 913 C CA . VAL A 1 113 ? -8.233 5.134 15.662 1.00 84.50 113 VAL A CA 1
ATOM 914 C C . VAL A 1 113 ? -9.427 4.652 16.470 1.00 84.50 113 VAL A C 1
ATOM 916 O O . VAL A 1 113 ? -10.573 4.733 16.032 1.00 84.50 113 VAL A O 1
ATOM 919 N N . PHE A 1 114 ? -9.174 4.266 17.718 1.00 83.56 114 PHE A N 1
ATOM 920 C CA . PHE A 1 114 ? -10.250 4.069 18.680 1.00 83.56 114 PHE A CA 1
ATOM 921 C C . PHE A 1 114 ? -10.910 5.411 19.022 1.00 83.56 114 PHE A C 1
ATOM 923 O O . PHE A 1 114 ? -10.253 6.318 19.541 1.00 83.56 114 PHE A O 1
ATOM 930 N N . ASN A 1 115 ? -12.208 5.536 18.741 1.00 85.19 115 ASN A N 1
ATOM 931 C CA . ASN A 1 115 ? -12.975 6.750 18.990 1.00 85.19 115 ASN A CA 1
ATOM 932 C C . ASN A 1 115 ? -14.056 6.488 20.042 1.00 85.19 115 ASN A C 1
ATOM 934 O O . ASN A 1 115 ? -15.147 6.034 19.717 1.00 85.19 115 ASN A O 1
ATOM 938 N N . GLU A 1 116 ? -13.785 6.855 21.295 1.00 83.62 116 GLU A N 1
ATOM 939 C CA . GLU A 1 116 ? -14.703 6.644 22.428 1.00 83.62 116 GLU A CA 1
ATOM 940 C C . GLU A 1 116 ? -16.086 7.283 22.239 1.00 83.62 116 GLU A C 1
ATOM 942 O O . GLU A 1 116 ? -17.069 6.793 22.786 1.00 83.62 116 GLU A O 1
ATOM 947 N N . LYS A 1 117 ? -16.193 8.363 21.452 1.00 85.44 117 LYS A N 1
ATOM 948 C CA . LYS A 1 117 ? -17.487 9.009 21.186 1.00 85.44 117 LYS A CA 1
ATOM 949 C C . LYS A 1 117 ? -18.327 8.203 20.203 1.00 85.44 117 LYS A C 1
ATOM 951 O O . LYS A 1 117 ? -19.536 8.100 20.373 1.00 85.44 117 LYS A O 1
ATOM 956 N N . THR A 1 118 ? -17.688 7.664 19.168 1.00 83.56 118 THR A N 1
ATOM 957 C CA . THR A 1 118 ? -18.378 6.936 18.089 1.00 83.56 118 THR A CA 1
ATOM 958 C C . THR A 1 118 ? -18.552 5.457 18.441 1.00 83.56 118 THR A C 1
ATOM 960 O O . THR A 1 118 ? -19.512 4.829 18.012 1.00 83.56 118 THR A O 1
ATOM 963 N N . ASP A 1 119 ? -17.660 4.921 19.275 1.00 86.25 119 ASP A N 1
ATOM 964 C CA . ASP A 1 119 ? -17.612 3.534 19.737 1.00 86.25 119 ASP A CA 1
ATOM 965 C C . ASP A 1 119 ? -17.822 3.432 21.253 1.00 86.25 119 ASP A C 1
ATOM 967 O O . ASP A 1 119 ? -17.157 2.652 21.926 1.00 86.25 119 ASP A O 1
ATOM 971 N N . ALA A 1 120 ? -18.755 4.208 21.812 1.00 83.62 120 ALA A N 1
ATOM 972 C CA . ALA A 1 120 ? -18.980 4.287 23.262 1.00 83.62 120 ALA A CA 1
ATOM 973 C C . ALA A 1 120 ? -19.267 2.928 23.935 1.00 83.62 120 ALA A C 1
ATOM 975 O O . ALA A 1 120 ? -19.080 2.767 25.140 1.00 83.62 120 ALA A O 1
ATOM 976 N N . GLN A 1 121 ? -19.736 1.945 23.164 1.00 82.94 121 GLN A N 1
ATOM 977 C CA . GLN A 1 121 ? -20.047 0.594 23.637 1.00 82.94 121 GLN A CA 1
ATOM 978 C C . GLN A 1 121 ? -18.851 -0.370 23.564 1.00 82.94 121 GLN A C 1
ATOM 980 O O . GLN A 1 121 ? -18.901 -1.452 24.162 1.00 82.94 121 GLN A O 1
ATOM 985 N N . LEU A 1 122 ? -17.796 -0.004 22.833 1.00 85.62 122 LEU A N 1
ATOM 986 C CA . LEU A 1 122 ? -16.563 -0.766 22.698 1.00 85.62 122 LEU A CA 1
ATOM 987 C C . LEU A 1 122 ? -15.558 -0.247 23.725 1.00 85.62 122 LEU A C 1
ATOM 989 O O . LEU A 1 122 ? -15.172 0.915 23.708 1.00 85.62 122 LEU A O 1
ATOM 993 N N . SER A 1 123 ? -15.108 -1.103 24.633 1.00 87.44 123 SER A N 1
ATOM 994 C CA . SER A 1 123 ? -14.030 -0.741 25.552 1.00 87.44 123 SER A CA 1
ATOM 995 C C . SER A 1 123 ? -12.679 -0.725 24.832 1.00 87.44 123 SER A C 1
ATOM 997 O O . SER A 1 123 ? -12.445 -1.484 23.890 1.00 87.44 123 SER A O 1
ATOM 999 N N . LYS A 1 124 ? -11.721 0.060 25.338 1.00 85.62 124 LYS A N 1
ATOM 1000 C CA . LYS A 1 124 ? -10.338 0.063 24.824 1.00 85.62 124 LYS A CA 1
ATOM 1001 C C . LYS A 1 124 ? -9.701 -1.335 24.830 1.00 85.62 124 LYS A C 1
ATOM 1003 O O . LYS A 1 124 ? -8.885 -1.648 23.963 1.00 85.62 124 LYS A O 1
ATOM 1008 N N . LYS A 1 125 ? -10.079 -2.185 25.794 1.00 85.88 125 LYS A N 1
ATOM 1009 C CA . LYS A 1 125 ? -9.630 -3.581 25.867 1.00 85.88 125 LYS A CA 1
ATOM 1010 C C . LYS A 1 125 ? -10.180 -4.404 24.699 1.00 85.88 125 LYS A C 1
ATOM 1012 O O . LYS A 1 125 ? -9.394 -5.041 24.009 1.00 85.88 125 LYS A O 1
ATOM 1017 N N . GLU A 1 126 ? -11.487 -4.344 24.451 1.00 86.19 126 GLU A N 1
ATOM 1018 C CA . GLU A 1 126 ? -12.121 -5.041 23.322 1.00 86.19 126 GLU A CA 1
ATOM 1019 C C . GLU A 1 126 ? -11.575 -4.539 21.978 1.00 86.19 126 GLU A C 1
ATOM 1021 O O . GLU A 1 126 ? -11.245 -5.345 21.116 1.00 86.19 126 GLU A O 1
ATOM 1026 N N . TYR A 1 127 ? -11.387 -3.224 21.817 1.00 87.81 127 TYR A N 1
ATOM 1027 C CA . TYR A 1 127 ? -10.726 -2.658 20.637 1.00 87.81 127 TYR A CA 1
ATOM 1028 C C . TYR A 1 127 ? -9.323 -3.247 20.439 1.00 87.81 127 TYR A C 1
ATOM 1030 O O . TYR A 1 127 ? -8.977 -3.697 19.352 1.00 87.81 127 TYR A O 1
ATOM 1038 N N . THR A 1 128 ? -8.523 -3.316 21.505 1.00 85.06 128 THR A N 1
ATOM 1039 C CA . THR A 1 128 ? -7.178 -3.903 21.436 1.00 85.06 128 THR A CA 1
ATOM 1040 C C . THR A 1 128 ? -7.234 -5.381 21.031 1.00 85.06 128 THR A C 1
ATOM 1042 O O . THR A 1 128 ? -6.430 -5.819 20.215 1.00 85.06 128 THR A O 1
ATOM 1045 N N . GLU A 1 129 ? -8.190 -6.155 21.550 1.00 85.06 129 GLU A N 1
ATOM 1046 C CA . GLU A 1 129 ? -8.390 -7.559 21.160 1.00 85.06 129 GLU A CA 1
ATOM 1047 C C . GLU A 1 129 ? -8.813 -7.706 19.692 1.00 85.06 129 GLU A C 1
ATOM 1049 O O . GLU A 1 129 ? -8.340 -8.620 19.018 1.00 85.06 129 GLU A O 1
ATOM 1054 N N . ILE A 1 130 ? -9.636 -6.793 19.170 1.00 85.69 130 ILE A N 1
ATOM 1055 C CA . ILE A 1 130 ? -10.009 -6.749 17.750 1.00 85.69 130 ILE A CA 1
ATOM 1056 C C . ILE A 1 130 ? -8.770 -6.514 16.883 1.00 85.69 130 ILE A C 1
ATOM 1058 O O . ILE A 1 130 ? -8.481 -7.313 15.992 1.00 85.69 130 ILE A O 1
ATOM 1062 N N . ILE A 1 131 ? -8.005 -5.460 17.173 1.00 84.06 131 ILE A N 1
ATOM 1063 C CA . ILE A 1 131 ? -6.828 -5.106 16.377 1.00 84.06 131 ILE A CA 1
ATOM 1064 C C . ILE A 1 131 ? -5.771 -6.219 16.428 1.00 84.06 131 ILE A C 1
ATOM 1066 O O . ILE A 1 131 ? -5.297 -6.660 15.380 1.00 84.06 131 ILE A O 1
ATOM 1070 N N . ARG A 1 132 ? -5.452 -6.724 17.630 1.00 79.12 132 ARG A N 1
ATOM 1071 C CA . ARG A 1 132 ? -4.393 -7.726 17.849 1.00 79.12 132 ARG A CA 1
ATOM 1072 C C . ARG A 1 132 ? -4.786 -9.148 17.474 1.00 79.12 132 ARG A C 1
ATOM 1074 O O . ARG A 1 132 ? -3.966 -9.891 16.939 1.00 79.12 132 ARG A O 1
ATOM 1081 N N . GLY A 1 133 ? -5.978 -9.563 17.895 1.00 70.69 133 GLY A N 1
ATOM 1082 C CA . GLY A 1 133 ? -6.410 -10.961 17.912 1.00 70.69 133 GLY A CA 1
ATOM 1083 C C . GLY A 1 133 ? -7.121 -11.386 16.636 1.00 70.69 133 GLY A C 1
ATOM 1084 O O . GLY A 1 133 ? -7.098 -12.565 16.298 1.00 70.69 133 GLY A O 1
ATOM 1085 N N . ARG A 1 134 ? -7.729 -10.437 15.915 1.00 73.31 134 ARG A N 1
ATOM 1086 C CA . ARG A 1 134 ? -8.439 -10.696 14.652 1.00 73.31 134 ARG A CA 1
ATOM 1087 C C . ARG A 1 134 ? -7.674 -10.211 13.419 1.00 73.31 134 ARG A C 1
ATOM 1089 O O . ARG A 1 134 ? -8.162 -10.380 12.312 1.00 73.31 134 ARG A O 1
ATOM 1096 N N . GLY A 1 135 ? -6.474 -9.650 13.598 1.00 70.88 135 GLY A N 1
ATOM 1097 C CA . GLY A 1 135 ? -5.585 -9.301 12.488 1.00 70.88 135 GLY A CA 1
ATOM 1098 C C . GLY A 1 135 ? -6.128 -8.184 11.594 1.00 70.88 135 GLY A C 1
ATOM 1099 O O . GLY A 1 135 ? -5.925 -8.218 10.381 1.00 70.88 135 GLY A O 1
ATOM 1100 N N . ILE A 1 136 ? -6.817 -7.194 12.176 1.00 83.50 136 ILE A N 1
ATOM 1101 C CA . ILE A 1 136 ? -7.303 -6.020 11.429 1.00 83.50 136 ILE A CA 1
ATOM 1102 C C . ILE A 1 136 ? -6.144 -5.108 11.018 1.00 83.50 136 ILE A C 1
ATOM 1104 O O . ILE A 1 136 ? -6.163 -4.569 9.918 1.00 83.50 136 ILE A O 1
ATOM 1108 N N . PHE A 1 137 ? -5.090 -5.004 11.829 1.00 81.38 137 PHE A N 1
ATOM 1109 C CA . PHE A 1 137 ? -3.840 -4.345 11.436 1.00 81.38 137 PHE A CA 1
ATOM 1110 C C . PHE A 1 137 ? -2.630 -5.194 11.812 1.00 81.38 137 PHE A C 1
ATOM 1112 O O . PHE A 1 137 ? -1.996 -4.942 12.836 1.00 81.38 137 PHE A O 1
ATOM 1119 N N . PRO A 1 138 ? -2.281 -6.206 11.000 1.00 87.19 138 PRO A N 1
ATOM 1120 C CA . PRO A 1 138 ? -0.945 -6.771 11.069 1.00 87.19 138 PRO A CA 1
ATOM 1121 C C . PRO A 1 138 ? 0.076 -5.696 10.674 1.00 87.19 138 PRO A C 1
ATOM 1123 O O . PRO A 1 138 ? -0.230 -4.797 9.883 1.00 87.19 138 PRO A O 1
ATOM 1126 N N . SER A 1 139 ? 1.308 -5.817 11.167 1.00 87.75 139 SER A N 1
ATOM 1127 C CA . SER A 1 139 ? 2.365 -4.824 10.927 1.00 87.75 139 SER A CA 1
ATOM 1128 C C . SER A 1 139 ? 2.634 -4.572 9.443 1.00 87.75 139 SER A C 1
ATOM 1130 O O . SER A 1 139 ? 2.903 -3.437 9.066 1.00 87.75 139 SER A O 1
ATOM 1132 N N . LYS A 1 140 ? 2.474 -5.588 8.580 1.00 88.44 140 LYS A N 1
ATOM 1133 C CA . LYS A 1 140 ? 2.588 -5.434 7.119 1.00 88.44 140 LYS A CA 1
ATOM 1134 C C . LYS A 1 140 ? 1.547 -4.461 6.554 1.00 88.44 140 LYS A C 1
ATOM 1136 O O . LYS A 1 140 ? 1.912 -3.527 5.854 1.00 88.44 140 LYS A O 1
ATOM 1141 N N . ARG A 1 141 ? 0.266 -4.636 6.898 1.00 91.00 141 ARG A N 1
ATOM 1142 C CA . ARG A 1 141 ? -0.816 -3.739 6.451 1.00 91.00 141 ARG A CA 1
ATOM 1143 C C . ARG A 1 141 ? -0.603 -2.324 6.966 1.00 91.00 141 ARG A C 1
ATOM 1145 O O . ARG A 1 141 ? -0.806 -1.365 6.233 1.00 91.00 141 ARG A O 1
ATOM 1152 N N . LEU A 1 142 ? -0.181 -2.204 8.225 1.00 89.75 142 LEU A N 1
ATOM 1153 C CA . LEU A 1 142 ? 0.134 -0.913 8.819 1.00 89.75 142 LEU A CA 1
ATOM 1154 C C . LEU A 1 142 ? 1.280 -0.220 8.064 1.00 89.75 142 LEU A C 1
ATOM 1156 O O . LEU A 1 142 ? 1.132 0.944 7.715 1.00 89.75 142 LEU A O 1
ATOM 1160 N N . ALA A 1 143 ? 2.368 -0.932 7.755 1.00 88.38 143 ALA A N 1
ATOM 1161 C CA . ALA A 1 143 ? 3.487 -0.398 6.978 1.00 88.38 143 ALA A CA 1
ATOM 1162 C C . ALA A 1 143 ? 3.050 0.066 5.579 1.00 88.38 143 ALA A C 1
ATOM 1164 O O . ALA A 1 143 ? 3.353 1.193 5.193 1.00 88.38 143 ALA A O 1
ATOM 1165 N N . CYS A 1 144 ? 2.277 -0.756 4.859 1.00 89.56 144 CYS A N 1
ATOM 1166 C CA . CYS A 1 144 ? 1.741 -0.391 3.546 1.00 89.56 144 CYS A CA 1
ATOM 1167 C C . CYS A 1 144 ? 0.834 0.845 3.623 1.00 89.56 144 CYS A C 1
ATOM 1169 O O . CYS A 1 144 ? 0.990 1.761 2.825 1.00 89.56 144 CYS A O 1
ATOM 1171 N N . ALA A 1 145 ? -0.077 0.911 4.598 1.00 91.00 145 ALA A N 1
ATOM 1172 C CA . ALA A 1 145 ? -0.981 2.050 4.757 1.00 91.00 145 ALA A CA 1
ATOM 1173 C C . ALA A 1 145 ? -0.235 3.342 5.135 1.00 91.00 145 ALA A C 1
ATOM 1175 O O . ALA A 1 145 ? -0.552 4.403 4.608 1.00 91.00 145 ALA A O 1
ATOM 1176 N N . ILE A 1 146 ? 0.768 3.261 6.015 1.00 88.62 146 ILE A N 1
ATOM 1177 C CA . ILE A 1 146 ? 1.626 4.398 6.388 1.00 88.62 146 ILE A CA 1
ATOM 1178 C C . ILE A 1 146 ? 2.370 4.937 5.170 1.00 88.62 146 ILE A C 1
ATOM 1180 O O . ILE A 1 146 ? 2.384 6.144 4.949 1.00 88.62 146 ILE A O 1
ATOM 1184 N N . SER A 1 147 ? 2.976 4.039 4.393 1.00 86.25 147 SER A N 1
ATOM 1185 C CA . SER A 1 147 ? 3.707 4.418 3.189 1.00 86.25 147 SER A CA 1
ATOM 1186 C C . SER A 1 147 ? 2.780 4.992 2.120 1.00 86.25 147 SER A C 1
ATOM 1188 O O . SER A 1 147 ? 3.140 5.943 1.441 1.00 86.25 147 SER A O 1
ATOM 1190 N N . PHE A 1 148 ? 1.577 4.433 1.973 1.00 89.31 148 PHE A N 1
ATOM 1191 C CA . PHE A 1 148 ? 0.605 4.889 0.984 1.00 89.31 148 PHE A CA 1
ATOM 1192 C C . PHE A 1 148 ? 0.022 6.266 1.310 1.00 89.31 148 PHE A C 1
ATOM 1194 O O . PHE A 1 148 ? -0.111 7.107 0.429 1.00 89.31 148 PHE A O 1
ATOM 1201 N N . PHE A 1 149 ? -0.309 6.507 2.579 1.00 90.44 149 PHE A N 1
ATOM 1202 C CA . PHE A 1 149 ? -0.908 7.754 3.058 1.00 90.44 149 PHE A CA 1
ATOM 1203 C C . PHE A 1 149 ? 0.136 8.737 3.606 1.00 90.44 149 PHE A C 1
ATOM 1205 O O . PHE A 1 149 ? -0.166 9.542 4.492 1.00 90.44 149 PHE A O 1
ATOM 1212 N N . SER A 1 150 ? 1.369 8.672 3.103 1.00 83.44 150 SER A N 1
ATOM 1213 C CA . SER A 1 150 ? 2.496 9.463 3.601 1.00 83.44 150 SER A CA 1
ATOM 1214 C C . SER A 1 150 ? 2.347 10.966 3.391 1.00 83.44 150 SER A C 1
ATOM 1216 O O . SER A 1 150 ? 2.957 11.737 4.129 1.00 83.44 150 SER A O 1
ATOM 1218 N N . GLU A 1 151 ? 1.497 11.395 2.451 1.00 84.44 151 GLU A N 1
ATOM 1219 C CA . GLU A 1 151 ? 1.109 12.807 2.306 1.00 84.44 151 GLU A CA 1
ATOM 1220 C C . GLU A 1 151 ? 0.500 13.374 3.607 1.00 84.44 151 GLU A C 1
ATOM 1222 O O . GLU A 1 151 ? 0.609 14.565 3.895 1.00 84.44 151 GLU A O 1
ATOM 1227 N N . TYR A 1 152 ? -0.058 12.506 4.460 1.00 89.31 152 TYR A N 1
ATOM 1228 C CA . TYR A 1 152 ? -0.537 12.829 5.801 1.00 89.31 152 TYR A CA 1
ATOM 1229 C C . TYR A 1 152 ? 0.469 12.400 6.880 1.00 89.31 152 TYR A C 1
ATOM 1231 O O . TYR A 1 152 ? 0.091 11.750 7.859 1.00 89.31 152 TYR A O 1
ATOM 1239 N N . ASN A 1 153 ? 1.750 12.752 6.718 1.00 84.69 153 ASN A N 1
ATOM 1240 C CA . ASN A 1 153 ? 2.847 12.283 7.576 1.00 84.69 153 ASN A CA 1
ATOM 1241 C C . ASN A 1 153 ? 2.549 12.400 9.087 1.00 84.69 153 ASN A C 1
ATOM 1243 O O . ASN A 1 153 ? 2.720 11.438 9.832 1.00 84.69 153 ASN A O 1
ATOM 1247 N N . GLU A 1 154 ? 2.016 13.535 9.550 1.00 88.69 154 GLU A N 1
ATOM 1248 C CA . GLU A 1 154 ? 1.661 13.727 10.967 1.00 88.69 154 GLU A CA 1
ATOM 1249 C C . GLU A 1 154 ? 0.645 12.687 11.470 1.00 88.69 154 GLU A C 1
ATOM 1251 O O . GLU A 1 154 ? 0.775 12.149 12.574 1.00 88.69 154 GLU A O 1
ATOM 1256 N N . ILE A 1 155 ? -0.354 12.363 10.642 1.00 89.19 155 ILE A N 1
ATOM 1257 C CA . ILE A 1 155 ? -1.362 11.346 10.948 1.00 89.19 155 ILE A CA 1
ATOM 1258 C C . ILE A 1 155 ? -0.702 9.968 10.980 1.00 89.19 155 ILE A C 1
ATOM 1260 O O . ILE A 1 155 ? -0.920 9.213 11.929 1.00 89.19 155 ILE A O 1
ATOM 1264 N N . ALA A 1 156 ? 0.124 9.645 9.984 1.00 88.69 156 ALA A N 1
ATOM 1265 C CA . ALA A 1 156 ? 0.824 8.368 9.910 1.00 88.69 156 ALA A CA 1
ATOM 1266 C C . ALA A 1 156 ? 1.719 8.135 11.142 1.00 88.69 156 ALA A C 1
ATOM 1268 O O . ALA A 1 156 ? 1.645 7.075 11.771 1.00 88.69 156 ALA A O 1
ATOM 1269 N N . VAL A 1 157 ? 2.486 9.145 11.562 1.00 89.38 157 VAL A N 1
ATOM 1270 C CA . VAL A 1 157 ? 3.326 9.112 12.771 1.00 89.38 157 VAL A CA 1
ATOM 1271 C C . VAL A 1 157 ? 2.490 8.857 14.025 1.00 89.38 157 VAL A C 1
ATOM 1273 O O . VAL A 1 157 ? 2.797 7.951 14.807 1.00 89.38 157 VAL A O 1
ATOM 1276 N N . GLU A 1 158 ? 1.408 9.608 14.225 1.00 90.50 158 GLU A N 1
ATOM 1277 C CA . GLU A 1 158 ? 0.556 9.461 15.410 1.00 90.50 158 GLU A CA 1
ATOM 1278 C C . GLU A 1 158 ? -0.174 8.113 15.458 1.00 90.50 158 GLU A C 1
ATOM 1280 O O . GLU A 1 158 ? -0.293 7.504 16.528 1.00 90.50 158 GLU A O 1
ATOM 1285 N N . LEU A 1 159 ? -0.627 7.601 14.313 1.00 88.62 159 LEU A N 1
ATOM 1286 C CA . LEU A 1 159 ? -1.216 6.266 14.222 1.00 88.62 159 LEU A CA 1
ATOM 1287 C C . LEU A 1 159 ? -0.194 5.190 14.562 1.00 88.62 159 LEU A C 1
ATOM 1289 O O . LEU A 1 159 ? -0.488 4.312 15.371 1.00 88.62 159 LEU A O 1
ATOM 1293 N N . THR A 1 160 ? 1.017 5.290 14.024 1.00 88.31 160 THR A N 1
ATOM 1294 C CA . THR A 1 160 ? 2.102 4.343 14.302 1.00 88.31 160 THR A CA 1
ATOM 1295 C C . THR A 1 160 ? 2.434 4.311 15.795 1.00 88.31 160 THR A C 1
ATOM 1297 O O . THR A 1 160 ? 2.484 3.234 16.400 1.00 88.31 160 THR A O 1
ATOM 1300 N N . LYS A 1 161 ? 2.568 5.484 16.433 1.00 89.00 161 LYS A N 1
ATOM 1301 C CA . LYS A 1 161 ? 2.760 5.594 17.890 1.00 89.00 161 LYS A CA 1
ATOM 1302 C C . LYS A 1 161 ? 1.640 4.888 18.645 1.00 89.00 161 LYS A C 1
ATOM 1304 O O . LYS A 1 161 ? 1.911 4.022 19.477 1.00 89.00 161 LYS A O 1
ATOM 1309 N N . LYS A 1 162 ? 0.381 5.208 18.338 1.00 88.06 162 LYS A N 1
ATOM 1310 C CA . LYS A 1 162 ? -0.779 4.604 19.010 1.00 88.06 162 LYS A CA 1
ATOM 1311 C C . LYS A 1 162 ? -0.824 3.094 18.813 1.00 88.06 162 LYS A C 1
ATOM 1313 O O . LYS A 1 162 ? -1.013 2.377 19.790 1.00 88.06 162 LYS A O 1
ATOM 1318 N N . GLN A 1 163 ? -0.601 2.603 17.598 1.00 87.06 163 GLN A N 1
ATOM 1319 C CA . GLN A 1 163 ? -0.607 1.172 17.299 1.00 87.06 163 GLN A CA 1
ATOM 1320 C C . GLN A 1 163 ? 0.521 0.430 18.022 1.00 87.06 163 GLN A C 1
ATOM 1322 O O . GLN A 1 163 ? 0.278 -0.625 18.594 1.00 87.06 163 GLN A O 1
ATOM 1327 N N . SER A 1 164 ? 1.718 1.009 18.124 1.00 85.94 164 SER A N 1
ATOM 1328 C CA . SER A 1 164 ? 2.820 0.397 18.885 1.00 85.94 164 SER A CA 1
ATOM 1329 C C . SER A 1 164 ? 2.567 0.324 20.400 1.00 85.94 164 SER A C 1
ATOM 1331 O O . SER A 1 164 ? 2.986 -0.626 21.059 1.00 85.94 164 SER A O 1
ATOM 1333 N N . GLN A 1 165 ? 1.853 1.304 20.966 1.00 86.19 165 GLN A N 1
ATOM 1334 C CA . GLN A 1 1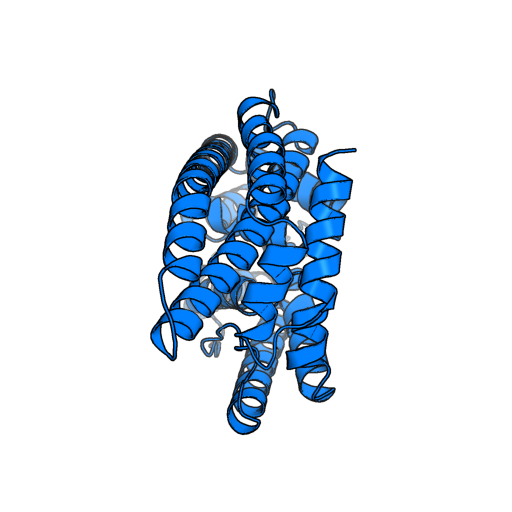65 ? 1.414 1.278 22.365 1.00 86.19 165 GLN A CA 1
ATOM 1335 C C . GLN A 1 165 ? 0.284 0.264 22.567 1.00 86.19 165 GLN A C 1
ATOM 1337 O O . GLN A 1 165 ? 0.169 -0.366 23.622 1.00 86.19 165 GLN A O 1
ATOM 1342 N N . LEU A 1 166 ? -0.566 0.124 21.548 1.00 83.88 166 LEU A N 1
ATOM 1343 C CA . LEU A 1 166 ? -1.685 -0.797 21.533 1.00 83.88 166 LEU A CA 1
ATOM 1344 C C . LEU A 1 166 ? -1.275 -2.226 21.252 1.00 83.88 166 LEU A C 1
ATOM 1346 O O . LEU A 1 166 ? -2.011 -3.074 21.714 1.00 83.88 166 LEU A O 1
ATOM 1350 N N . ASP A 1 167 ? -0.174 -2.532 20.571 1.00 82.25 167 ASP A N 1
ATOM 1351 C CA . ASP A 1 167 ? 0.378 -3.878 20.386 1.00 82.25 167 ASP A CA 1
ATOM 1352 C C . ASP A 1 167 ? 1.918 -3.844 20.410 1.00 82.25 167 ASP A C 1
ATOM 1354 O O . ASP A 1 167 ? 2.545 -3.423 19.437 1.00 82.25 167 ASP A O 1
ATOM 1358 N N . PRO A 1 168 ? 2.553 -4.342 21.490 1.00 83.38 168 PRO A N 1
ATOM 1359 C CA . PRO A 1 168 ? 4.008 -4.375 21.611 1.00 83.38 168 PRO A CA 1
ATOM 1360 C C . PRO A 1 168 ? 4.733 -5.148 20.501 1.00 83.38 168 PRO A C 1
ATOM 1362 O O . PRO A 1 168 ? 5.936 -4.951 20.335 1.00 83.38 168 PRO A O 1
ATOM 1365 N N . ARG A 1 169 ? 4.042 -6.025 19.754 1.00 84.81 169 ARG A N 1
ATOM 1366 C CA . ARG A 1 169 ? 4.616 -6.778 18.621 1.00 84.81 169 ARG A CA 1
ATOM 1367 C C . ARG A 1 169 ? 4.825 -5.919 17.376 1.00 84.81 169 ARG A C 1
ATOM 1369 O O . ARG A 1 169 ? 5.700 -6.222 16.575 1.00 84.81 169 ARG A O 1
ATOM 1376 N N . VAL A 1 170 ? 4.098 -4.809 17.254 1.00 85.00 170 VAL A N 1
ATOM 1377 C CA . VAL A 1 170 ? 4.171 -3.927 16.083 1.00 85.00 170 VAL A CA 1
ATOM 1378 C C . VAL A 1 170 ? 5.572 -3.338 15.917 1.00 85.00 170 VAL A C 1
ATOM 1380 O O . VAL A 1 170 ? 6.135 -3.375 14.832 1.00 85.00 170 VAL A O 1
ATOM 1383 N N . SER A 1 171 ? 6.199 -2.857 16.994 1.00 84.69 171 SER A N 1
ATOM 1384 C CA . SER A 1 171 ? 7.558 -2.293 16.922 1.00 84.69 171 SER A CA 1
ATOM 1385 C C . SER A 1 171 ? 8.634 -3.277 16.414 1.00 84.69 171 SER A C 1
ATOM 1387 O O . SER A 1 171 ? 9.402 -2.894 15.529 1.00 84.69 171 SER A O 1
ATOM 1389 N N . PRO A 1 172 ? 8.784 -4.503 16.960 1.00 86.69 172 PRO A N 1
ATOM 1390 C CA . PRO A 1 172 ? 9.760 -5.461 16.442 1.00 86.69 172 PRO A CA 1
ATOM 1391 C C . PRO A 1 172 ? 9.421 -5.955 15.031 1.00 86.69 172 PRO A C 1
ATOM 1393 O O . PRO A 1 172 ? 10.341 -6.118 14.236 1.00 86.69 172 PRO A O 1
ATOM 1396 N N . GLU A 1 173 ? 8.144 -6.136 14.688 1.00 89.00 173 GLU A N 1
ATOM 1397 C CA . GLU A 1 173 ? 7.747 -6.554 13.336 1.00 89.00 173 GLU A CA 1
ATOM 1398 C C . GLU A 1 173 ? 8.020 -5.463 12.288 1.00 89.00 173 GLU A C 1
ATOM 1400 O O . GLU A 1 173 ? 8.560 -5.758 11.227 1.00 89.00 173 GLU A O 1
ATOM 1405 N N . LEU A 1 174 ? 7.739 -4.192 12.593 1.00 85.75 174 LEU A N 1
ATOM 1406 C CA . LEU A 1 174 ? 8.078 -3.069 11.710 1.00 85.75 174 LEU A CA 1
ATOM 1407 C C . LEU A 1 174 ? 9.596 -2.929 11.525 1.00 85.75 174 LEU A C 1
ATOM 1409 O O . LEU A 1 174 ? 10.060 -2.692 10.415 1.00 85.75 174 LEU A O 1
ATOM 1413 N N . ARG A 1 175 ? 10.389 -3.161 12.581 1.00 83.62 175 ARG A N 1
ATOM 1414 C CA . ARG A 1 175 ? 11.857 -3.235 12.475 1.00 83.62 175 ARG A CA 1
ATOM 1415 C C . ARG A 1 175 ? 12.325 -4.369 11.572 1.00 83.62 175 ARG A C 1
ATOM 1417 O O . ARG A 1 175 ? 13.268 -4.189 10.807 1.00 83.62 175 ARG A O 1
ATOM 1424 N N . GLN A 1 176 ? 11.679 -5.529 11.658 1.00 87.81 176 GLN A N 1
ATOM 1425 C CA . GLN A 1 176 ? 11.976 -6.649 10.774 1.00 87.81 176 GLN A CA 1
ATOM 1426 C C . GLN A 1 176 ? 11.651 -6.306 9.316 1.00 87.81 176 GLN A C 1
ATOM 1428 O O . GLN A 1 176 ? 12.480 -6.577 8.452 1.00 87.81 176 GLN A O 1
ATOM 1433 N N . ILE A 1 177 ? 10.512 -5.656 9.054 1.00 87.12 177 ILE A N 1
ATOM 1434 C CA . ILE A 1 177 ? 10.150 -5.172 7.714 1.00 87.12 177 ILE A CA 1
ATOM 1435 C C . ILE A 1 177 ? 11.239 -4.228 7.183 1.00 87.12 177 ILE A C 1
ATOM 1437 O O . ILE A 1 177 ? 11.727 -4.435 6.077 1.00 87.12 177 ILE A O 1
ATOM 1441 N N . CYS A 1 178 ? 11.711 -3.265 7.980 1.00 82.88 178 CYS A N 1
ATOM 1442 C CA . CYS A 1 178 ? 12.821 -2.392 7.576 1.00 82.88 178 CYS A CA 1
ATOM 1443 C C . CYS A 1 178 ? 14.119 -3.164 7.280 1.00 82.88 178 CYS A C 1
ATOM 1445 O O . CYS A 1 178 ? 14.820 -2.847 6.323 1.00 82.88 178 CYS A O 1
ATOM 1447 N N . ALA A 1 179 ? 14.443 -4.200 8.057 1.00 83.19 179 ALA A N 1
ATOM 1448 C CA . ALA A 1 179 ? 15.616 -5.036 7.790 1.00 83.19 179 ALA A CA 1
ATOM 1449 C C . ALA A 1 179 ? 15.470 -5.875 6.502 1.00 83.19 179 ALA A C 1
ATOM 1451 O O . ALA A 1 179 ? 16.452 -6.134 5.806 1.00 83.19 179 ALA A O 1
ATOM 1452 N N . GLU A 1 180 ? 14.257 -6.327 6.181 1.00 85.94 180 GLU A N 1
ATOM 1453 C CA . GLU A 1 180 ? 13.947 -7.033 4.932 1.00 85.94 180 GLU A CA 1
ATOM 1454 C C . GLU A 1 180 ? 13.984 -6.097 3.716 1.00 85.94 180 GLU A C 1
ATOM 1456 O O . GLU A 1 180 ? 14.432 -6.513 2.644 1.00 85.94 180 GLU A O 1
ATOM 1461 N N . LEU A 1 181 ? 13.606 -4.826 3.891 1.00 82.00 181 LEU A N 1
ATOM 1462 C CA . LEU A 1 181 ? 13.769 -3.789 2.871 1.00 82.00 181 LEU A CA 1
ATOM 1463 C C . LEU A 1 181 ? 15.249 -3.601 2.506 1.00 82.00 181 LEU A C 1
ATOM 1465 O O . LEU A 1 181 ? 15.575 -3.700 1.327 1.00 82.00 181 LEU A O 1
ATOM 1469 N N . GLY A 1 182 ? 16.154 -3.460 3.484 1.00 78.56 182 GLY A N 1
ATOM 1470 C CA . GLY A 1 182 ? 17.603 -3.364 3.217 1.00 78.56 182 GLY A CA 1
ATOM 1471 C C . GLY A 1 182 ? 18.148 -4.572 2.440 1.00 78.56 182 GLY A C 1
ATOM 1472 O O . GLY A 1 182 ? 18.774 -4.443 1.389 1.00 78.56 182 GLY A O 1
ATOM 1473 N N . LYS A 1 183 ? 17.764 -5.794 2.837 1.00 83.75 183 LYS A N 1
ATOM 1474 C CA . LYS A 1 183 ? 18.120 -7.008 2.072 1.00 83.75 183 LYS A CA 1
ATOM 1475 C C . LYS A 1 183 ? 17.610 -6.972 0.629 1.00 83.75 183 LYS A C 1
ATOM 1477 O O . LYS A 1 183 ? 18.304 -7.455 -0.265 1.00 83.75 183 LYS A O 1
ATOM 1482 N N . SER A 1 184 ? 16.415 -6.431 0.406 1.00 84.50 184 SER A N 1
ATOM 1483 C CA . SER A 1 184 ? 15.826 -6.298 -0.930 1.00 84.50 184 SER A CA 1
ATOM 1484 C C . SER A 1 184 ? 16.602 -5.287 -1.776 1.00 84.50 184 SER A C 1
ATOM 1486 O O . SER A 1 184 ? 16.920 -5.591 -2.926 1.00 84.50 184 SER A O 1
ATOM 1488 N N . VAL A 1 185 ? 17.018 -4.159 -1.186 1.00 81.88 185 VAL A N 1
ATOM 1489 C CA . VAL A 1 185 ? 17.924 -3.181 -1.818 1.00 81.88 185 VAL A CA 1
ATOM 1490 C C . VAL A 1 185 ? 19.223 -3.868 -2.251 1.00 81.88 185 VAL A C 1
ATOM 1492 O O . VAL A 1 185 ? 19.627 -3.763 -3.409 1.00 81.88 185 VAL A O 1
ATOM 1495 N N . ALA A 1 186 ? 19.839 -4.662 -1.372 1.00 81.31 186 ALA A N 1
ATOM 1496 C CA . ALA A 1 186 ? 21.076 -5.380 -1.681 1.00 81.31 186 ALA A CA 1
ATOM 1497 C C . ALA A 1 186 ? 20.925 -6.428 -2.807 1.00 81.31 186 ALA A C 1
ATOM 1499 O O . ALA A 1 186 ? 21.893 -6.727 -3.512 1.00 81.31 186 ALA A O 1
ATOM 1500 N N . VAL A 1 187 ? 19.734 -7.012 -2.987 1.00 85.88 187 VAL A N 1
ATOM 1501 C CA . VAL A 1 187 ? 19.438 -7.913 -4.115 1.00 85.88 187 VAL A CA 1
ATOM 1502 C C . VAL A 1 187 ? 19.285 -7.120 -5.411 1.00 85.88 187 VAL A C 1
ATOM 1504 O O . VAL A 1 187 ? 19.906 -7.482 -6.412 1.00 85.88 187 VAL A O 1
ATOM 1507 N N . LEU A 1 188 ? 18.527 -6.020 -5.397 1.00 85.00 188 LEU A N 1
ATOM 1508 C CA . LEU A 1 188 ? 18.365 -5.155 -6.569 1.00 85.00 188 LEU A CA 1
ATOM 1509 C C . LEU A 1 188 ? 19.718 -4.608 -7.040 1.00 85.00 188 LEU A C 1
ATOM 1511 O O . LEU A 1 188 ? 20.036 -4.709 -8.224 1.00 85.00 188 LEU A O 1
ATOM 1515 N N . ALA A 1 189 ? 20.555 -4.153 -6.105 1.00 82.38 189 ALA A N 1
ATOM 1516 C CA . ALA A 1 189 ? 21.921 -3.693 -6.345 1.00 82.38 189 ALA A CA 1
ATOM 1517 C C . ALA A 1 189 ? 22.776 -4.702 -7.130 1.00 82.38 189 ALA A C 1
ATOM 1519 O O . ALA A 1 189 ? 23.550 -4.320 -8.010 1.00 82.38 189 ALA A O 1
ATOM 1520 N N . LYS A 1 190 ? 22.644 -6.000 -6.833 1.00 85.12 190 LYS A N 1
ATOM 1521 C CA . LYS A 1 190 ? 23.383 -7.063 -7.536 1.00 85.12 190 LYS A CA 1
ATOM 1522 C C . LYS A 1 190 ? 22.862 -7.286 -8.953 1.00 85.12 190 LYS A C 1
ATOM 1524 O O . LYS A 1 190 ? 23.661 -7.532 -9.855 1.00 85.12 190 LYS A O 1
ATOM 1529 N N . ASN A 1 191 ? 21.551 -7.175 -9.146 1.00 86.94 191 ASN A N 1
ATOM 1530 C CA . ASN A 1 191 ? 20.903 -7.431 -10.432 1.00 86.94 191 ASN A CA 1
ATOM 1531 C C . ASN A 1 191 ? 21.120 -6.293 -11.441 1.00 86.94 191 ASN A C 1
ATOM 1533 O O . ASN A 1 191 ? 21.181 -6.559 -12.639 1.00 86.94 191 ASN A O 1
ATOM 1537 N N . ALA A 1 192 ? 21.302 -5.055 -10.968 1.00 85.69 192 ALA A N 1
ATOM 1538 C CA . ALA A 1 192 ? 21.466 -3.856 -11.794 1.00 85.69 192 ALA A CA 1
ATOM 1539 C C . ALA A 1 192 ? 22.487 -4.032 -12.934 1.00 85.69 192 ALA A C 1
ATOM 1541 O O . ALA A 1 192 ? 22.184 -3.812 -14.105 1.00 85.69 192 ALA A O 1
ATOM 1542 N N . ARG A 1 193 ? 23.702 -4.488 -12.598 1.00 86.94 193 ARG A N 1
ATOM 1543 C CA . ARG A 1 193 ? 24.787 -4.656 -13.578 1.00 86.94 193 ARG A CA 1
ATOM 1544 C C . ARG A 1 193 ? 24.518 -5.812 -14.541 1.00 86.94 193 ARG A C 1
ATOM 1546 O O . ARG A 1 193 ? 24.803 -5.691 -15.724 1.00 86.94 193 ARG A O 1
ATOM 1553 N N . GLN A 1 194 ? 23.938 -6.907 -14.048 1.00 89.75 194 GLN A N 1
ATOM 1554 C CA . GLN A 1 194 ? 23.597 -8.059 -14.881 1.00 89.75 194 GLN A CA 1
ATOM 1555 C C . GLN A 1 194 ? 22.550 -7.700 -15.943 1.00 89.75 194 GLN A C 1
ATOM 1557 O O . GLN A 1 194 ? 22.692 -8.114 -17.091 1.00 89.75 194 GLN A O 1
ATOM 1562 N N . LEU A 1 195 ? 21.521 -6.931 -15.574 1.00 90.62 195 LEU A N 1
ATOM 1563 C CA . LEU A 1 195 ? 20.474 -6.496 -16.501 1.00 90.62 195 LEU A CA 1
ATOM 1564 C C . LEU A 1 195 ? 21.043 -5.611 -17.612 1.00 90.62 195 LEU A C 1
ATOM 1566 O O . LEU A 1 195 ? 20.770 -5.849 -18.787 1.00 90.62 195 LEU A O 1
ATOM 1570 N N . LEU A 1 196 ? 21.885 -4.642 -17.250 1.00 89.38 196 LEU A N 1
ATOM 1571 C CA . LEU A 1 196 ? 22.507 -3.742 -18.216 1.00 89.38 196 LEU A CA 1
ATOM 1572 C C . LEU A 1 196 ? 23.481 -4.476 -19.152 1.00 89.38 196 LEU A C 1
ATOM 1574 O O . LEU A 1 196 ? 23.468 -4.262 -20.364 1.00 89.38 196 LEU A O 1
ATOM 1578 N N . ASP A 1 197 ? 24.289 -5.389 -18.605 1.00 92.06 197 ASP A N 1
ATOM 1579 C CA . ASP A 1 197 ? 25.198 -6.219 -19.395 1.00 92.06 197 ASP A CA 1
ATOM 1580 C C . ASP A 1 197 ? 24.436 -7.106 -20.390 1.00 92.06 197 ASP A C 1
ATOM 1582 O O . ASP A 1 197 ? 24.896 -7.294 -21.516 1.00 92.06 197 ASP A O 1
ATOM 1586 N N . GLU A 1 198 ? 23.294 -7.681 -19.999 1.00 93.38 198 GLU A N 1
ATOM 1587 C CA . GLU A 1 198 ? 22.444 -8.437 -20.925 1.00 93.38 198 GLU A CA 1
ATOM 1588 C C . GLU A 1 198 ? 21.818 -7.519 -21.979 1.00 93.38 198 GLU A C 1
ATOM 1590 O O . GLU A 1 198 ? 21.841 -7.863 -23.158 1.00 93.38 198 GLU A O 1
ATOM 1595 N N . PHE A 1 199 ? 21.338 -6.331 -21.606 1.00 93.00 199 PHE A N 1
ATOM 1596 C CA . PHE A 1 199 ? 20.719 -5.388 -22.542 1.00 93.00 199 PHE A CA 1
ATOM 1597 C C . PHE A 1 199 ? 21.642 -5.016 -23.708 1.00 93.00 199 PHE A C 1
ATOM 1599 O O . PHE A 1 199 ? 21.224 -5.040 -24.866 1.00 93.00 199 PHE A O 1
ATOM 1606 N N . TYR A 1 200 ? 22.918 -4.741 -23.428 1.00 93.44 200 TYR A N 1
ATOM 1607 C CA . TYR A 1 200 ? 23.892 -4.399 -24.469 1.00 93.44 200 TYR A CA 1
ATOM 1608 C C . TYR A 1 200 ? 24.439 -5.608 -25.249 1.00 93.44 200 TYR A C 1
ATOM 1610 O O . TYR A 1 200 ? 25.075 -5.416 -26.284 1.00 93.44 200 TYR A O 1
ATOM 1618 N N . LYS A 1 201 ? 24.190 -6.846 -24.799 1.00 95.50 201 LYS A N 1
ATOM 1619 C CA . LYS A 1 201 ? 24.573 -8.082 -25.516 1.00 95.50 201 LYS A CA 1
ATOM 1620 C C . LYS A 1 201 ? 23.485 -8.620 -26.443 1.00 95.50 201 LYS A C 1
ATOM 1622 O O . LYS A 1 201 ? 23.787 -9.460 -27.290 1.00 95.50 201 LYS A O 1
ATOM 1627 N N . ARG A 1 202 ? 22.226 -8.237 -26.227 1.00 93.12 202 ARG A N 1
ATOM 1628 C CA . ARG A 1 202 ? 21.072 -8.730 -26.989 1.00 93.12 202 ARG A CA 1
ATOM 1629 C C . ARG A 1 202 ? 20.700 -7.758 -28.103 1.00 93.12 202 ARG A C 1
ATOM 1631 O O . ARG A 1 202 ? 20.966 -6.563 -28.016 1.00 93.12 202 ARG A O 1
ATOM 1638 N N . ASP A 1 203 ? 20.009 -8.292 -29.104 1.00 91.75 203 ASP A N 1
ATOM 1639 C CA . ASP A 1 203 ? 19.448 -7.558 -30.237 1.00 91.75 203 ASP A CA 1
ATOM 1640 C C . ASP A 1 203 ? 18.022 -8.045 -30.536 1.00 91.75 203 ASP A C 1
ATOM 1642 O O . ASP A 1 203 ? 17.627 -9.140 -30.121 1.00 91.75 203 ASP A O 1
ATOM 1646 N N . GLY A 1 204 ? 17.258 -7.237 -31.278 1.00 88.12 204 GLY A N 1
ATOM 1647 C CA . GLY A 1 204 ? 15.890 -7.562 -31.698 1.00 88.12 204 GLY A CA 1
ATOM 1648 C C . GLY A 1 204 ? 14.923 -7.730 -30.523 1.00 88.12 204 GLY A C 1
ATOM 1649 O O . GLY A 1 204 ? 15.059 -7.054 -29.505 1.00 88.12 204 GLY A O 1
ATOM 1650 N N . ASP A 1 205 ? 13.967 -8.650 -30.654 1.00 87.31 205 ASP A N 1
ATOM 1651 C CA . ASP A 1 205 ? 12.902 -8.879 -29.662 1.00 87.31 205 ASP A CA 1
ATOM 1652 C C . ASP A 1 205 ? 13.457 -9.207 -28.267 1.00 87.31 205 ASP A C 1
ATOM 1654 O O . ASP A 1 205 ? 12.986 -8.683 -27.264 1.00 87.31 205 ASP A O 1
ATOM 1658 N N . ALA A 1 206 ? 14.553 -9.970 -28.194 1.00 89.31 206 ALA A N 1
ATOM 1659 C CA . ALA A 1 206 ? 15.199 -10.285 -26.921 1.00 89.31 206 ALA A CA 1
ATOM 1660 C C . ALA A 1 206 ? 15.750 -9.037 -26.210 1.00 89.31 206 ALA A C 1
ATOM 1662 O O . ALA A 1 206 ? 15.843 -9.021 -24.987 1.00 89.31 206 ALA A O 1
ATOM 1663 N N . LYS A 1 207 ? 16.135 -7.990 -26.951 1.00 90.25 207 LYS A N 1
ATOM 1664 C CA . LYS A 1 207 ? 16.560 -6.715 -26.360 1.00 90.25 207 LYS A CA 1
ATOM 1665 C C . LYS A 1 207 ? 15.371 -5.931 -25.804 1.00 90.25 207 LYS A C 1
ATOM 1667 O O . LYS A 1 207 ? 15.517 -5.297 -24.764 1.00 90.25 207 LYS A O 1
ATOM 1672 N N . VAL A 1 208 ? 14.215 -6.005 -26.468 1.00 86.38 208 VAL A N 1
ATOM 1673 C CA . VAL A 1 208 ? 12.954 -5.408 -25.994 1.00 86.38 208 VAL A CA 1
ATOM 1674 C C . VAL A 1 208 ? 12.509 -6.072 -24.690 1.00 86.38 208 VAL A C 1
ATOM 1676 O O . VAL A 1 208 ? 12.200 -5.373 -23.730 1.00 86.38 208 VAL A O 1
ATOM 1679 N N . ASP A 1 209 ? 12.579 -7.402 -24.603 1.00 87.75 209 ASP A N 1
ATOM 1680 C CA . ASP A 1 209 ? 12.249 -8.135 -23.373 1.00 87.75 209 ASP A CA 1
ATOM 1681 C C . ASP A 1 209 ? 13.147 -7.714 -22.197 1.00 87.75 209 ASP A C 1
ATOM 1683 O O . ASP A 1 209 ? 12.666 -7.472 -21.090 1.00 87.75 209 ASP A O 1
ATOM 1687 N N . ILE A 1 210 ? 14.461 -7.574 -22.427 1.00 91.12 210 ILE A N 1
ATOM 1688 C CA . ILE A 1 210 ? 15.376 -7.073 -21.391 1.00 91.12 210 ILE A CA 1
ATOM 1689 C C . ILE A 1 210 ? 15.083 -5.605 -21.046 1.00 91.12 210 ILE A C 1
ATOM 1691 O O . ILE A 1 210 ? 15.190 -5.236 -19.879 1.00 91.12 210 ILE A O 1
ATOM 1695 N N . ALA A 1 211 ? 14.694 -4.773 -22.017 1.00 85.38 211 ALA A N 1
ATOM 1696 C CA . ALA A 1 211 ? 14.301 -3.389 -21.759 1.00 85.38 211 ALA A CA 1
ATOM 1697 C C . ALA A 1 211 ? 13.096 -3.318 -20.806 1.00 85.38 211 ALA A C 1
ATOM 1699 O O . ALA A 1 211 ? 13.135 -2.554 -19.845 1.00 85.38 211 ALA A O 1
ATOM 1700 N N . HIS A 1 212 ? 12.081 -4.166 -21.007 1.00 83.00 212 HIS A N 1
ATOM 1701 C CA . HIS A 1 212 ? 10.941 -4.279 -20.092 1.00 83.00 212 HIS A CA 1
ATOM 1702 C C . HIS A 1 212 ? 11.366 -4.722 -18.688 1.00 83.00 212 HIS A C 1
ATOM 1704 O O . HIS A 1 212 ? 10.923 -4.139 -17.705 1.00 83.00 212 HIS A O 1
ATOM 1710 N N . LEU A 1 213 ? 12.273 -5.698 -18.574 1.00 88.50 213 LEU A N 1
ATOM 1711 C CA . LEU A 1 213 ? 12.796 -6.116 -17.268 1.00 88.50 213 LEU A CA 1
ATOM 1712 C C . LEU A 1 213 ? 13.587 -5.004 -16.564 1.00 88.50 213 LEU A C 1
ATOM 1714 O O . LEU A 1 213 ? 13.556 -4.916 -15.338 1.00 88.50 213 LEU A O 1
ATOM 1718 N N . ILE A 1 214 ? 14.312 -4.170 -17.316 1.00 87.00 214 ILE A N 1
ATOM 1719 C CA . ILE A 1 214 ? 15.003 -3.001 -16.762 1.00 87.00 214 ILE A CA 1
ATOM 1720 C C . ILE A 1 214 ? 13.996 -1.963 -16.266 1.00 87.00 214 ILE A C 1
ATOM 1722 O O . ILE A 1 214 ? 14.189 -1.442 -15.172 1.00 87.00 214 ILE A O 1
ATOM 1726 N N . ASP A 1 215 ? 12.940 -1.681 -17.028 1.00 79.56 215 ASP A N 1
ATOM 1727 C CA . ASP A 1 215 ? 11.861 -0.775 -16.617 1.00 79.56 215 ASP A CA 1
ATOM 1728 C C . ASP A 1 215 ? 11.181 -1.260 -15.328 1.00 79.56 215 ASP A C 1
ATOM 1730 O O . ASP A 1 215 ? 11.173 -0.551 -14.322 1.00 79.56 215 ASP A O 1
ATOM 1734 N N . GLU A 1 216 ? 10.745 -2.524 -15.288 1.00 80.62 216 GLU A N 1
ATOM 1735 C CA . GLU A 1 216 ? 10.178 -3.137 -14.081 1.00 80.62 216 GLU A CA 1
ATOM 1736 C C . GLU A 1 216 ? 11.140 -3.047 -12.887 1.00 80.62 216 GLU A C 1
ATOM 1738 O O . GLU A 1 216 ? 10.731 -2.736 -11.764 1.00 80.62 216 GLU A O 1
ATOM 1743 N N . TRP A 1 217 ? 12.433 -3.288 -13.122 1.00 87.00 217 TRP A N 1
ATOM 1744 C CA . TRP A 1 217 ? 13.461 -3.182 -12.094 1.00 87.00 217 TRP A CA 1
ATOM 1745 C C . TRP A 1 217 ? 13.654 -1.738 -11.610 1.00 87.00 217 TRP A C 1
ATOM 1747 O O . TRP A 1 217 ? 13.788 -1.527 -10.402 1.00 87.00 217 TRP A O 1
ATOM 1757 N N . LEU A 1 218 ? 13.644 -0.744 -12.505 1.00 79.81 218 LEU A N 1
ATOM 1758 C CA . LEU A 1 218 ? 13.739 0.679 -12.163 1.00 79.81 218 LEU A CA 1
ATOM 1759 C C . LEU A 1 218 ? 12.518 1.128 -11.354 1.00 79.81 218 LEU A C 1
ATOM 1761 O O . LEU A 1 218 ? 12.690 1.741 -10.297 1.00 79.81 218 LEU A O 1
ATOM 1765 N N . CYS A 1 219 ? 11.307 0.756 -11.776 1.00 76.06 219 CYS A N 1
ATOM 1766 C CA . CYS A 1 219 ? 10.075 1.016 -11.035 1.00 76.06 219 CYS A CA 1
ATOM 1767 C C . CYS A 1 219 ? 10.116 0.384 -9.639 1.00 76.06 219 CYS A C 1
ATOM 1769 O O . CYS A 1 219 ? 9.901 1.076 -8.643 1.00 76.06 219 CYS A O 1
ATOM 1771 N N . ALA A 1 220 ? 10.458 -0.905 -9.538 1.00 79.56 220 ALA A N 1
ATOM 1772 C CA . ALA A 1 220 ? 10.563 -1.596 -8.254 1.00 79.56 220 ALA A CA 1
ATOM 1773 C C . ALA A 1 220 ? 11.616 -0.953 -7.338 1.00 79.56 220 ALA A C 1
ATOM 1775 O O . ALA A 1 220 ? 11.381 -0.793 -6.141 1.00 79.56 220 ALA A O 1
ATOM 1776 N N . SER A 1 221 ? 12.755 -0.541 -7.900 1.00 81.00 221 SER A N 1
ATOM 1777 C CA . SER A 1 221 ? 13.827 0.147 -7.173 1.00 81.00 221 SER A CA 1
ATOM 1778 C C . SER A 1 221 ? 13.371 1.507 -6.645 1.00 81.00 221 SER A C 1
ATOM 1780 O O . SER A 1 221 ? 13.595 1.815 -5.475 1.00 81.00 221 SER A O 1
ATOM 1782 N N . MET A 1 222 ? 12.683 2.302 -7.469 1.00 77.38 222 MET A N 1
ATOM 1783 C CA . MET A 1 222 ? 12.122 3.591 -7.060 1.00 77.38 222 MET A CA 1
ATOM 1784 C C . MET A 1 222 ? 11.097 3.445 -5.938 1.00 77.38 222 MET A C 1
ATOM 1786 O O . MET A 1 222 ? 11.180 4.169 -4.944 1.00 77.38 222 MET A O 1
ATOM 1790 N N . VAL A 1 223 ? 10.152 2.511 -6.092 1.00 77.56 223 VAL A N 1
ATOM 1791 C CA . VAL A 1 223 ? 9.125 2.222 -5.084 1.00 77.56 223 VAL A CA 1
ATOM 1792 C C . VAL A 1 223 ? 9.797 1.820 -3.776 1.00 77.56 223 VAL A C 1
ATOM 1794 O O . VAL A 1 223 ? 9.535 2.434 -2.748 1.00 77.56 223 VAL A O 1
ATOM 1797 N N . LEU A 1 224 ? 10.730 0.864 -3.814 1.00 80.31 224 LEU A N 1
ATOM 1798 C CA . LEU A 1 224 ? 11.422 0.374 -2.623 1.00 80.31 224 LEU A CA 1
ATOM 1799 C C . LEU A 1 224 ? 12.188 1.490 -1.896 1.00 80.31 224 LEU A C 1
ATOM 1801 O O . LEU A 1 224 ? 12.116 1.582 -0.671 1.00 80.31 224 LEU A O 1
ATOM 1805 N N . CYS A 1 225 ? 12.904 2.346 -2.629 1.00 79.12 225 CYS A N 1
ATOM 1806 C CA . CYS A 1 225 ? 13.651 3.453 -2.037 1.00 79.12 225 CYS A CA 1
ATOM 1807 C C . CYS A 1 225 ? 12.726 4.511 -1.432 1.00 79.12 225 CYS A C 1
ATOM 1809 O O . CYS A 1 225 ? 12.957 4.935 -0.302 1.00 79.12 225 CYS A O 1
ATOM 1811 N N . ARG A 1 226 ? 11.675 4.933 -2.149 1.00 79.56 226 ARG A N 1
ATOM 1812 C CA . ARG A 1 226 ? 10.749 5.956 -1.642 1.00 79.56 226 ARG A CA 1
ATOM 1813 C C . ARG A 1 226 ? 9.921 5.435 -0.475 1.00 79.56 226 ARG A C 1
ATOM 1815 O O . ARG A 1 226 ? 9.951 6.043 0.590 1.00 79.56 226 ARG A O 1
ATOM 1822 N N . GLU A 1 227 ? 9.249 4.300 -0.640 1.00 79.81 227 GLU A N 1
ATOM 1823 C CA . GLU A 1 227 ? 8.439 3.697 0.423 1.00 79.81 227 GLU A CA 1
ATOM 1824 C C . GLU A 1 227 ? 9.292 3.316 1.636 1.00 79.81 227 GLU A C 1
ATOM 1826 O O . GLU A 1 227 ? 8.892 3.547 2.777 1.00 79.81 227 GLU A O 1
ATOM 1831 N N . GLY A 1 228 ? 10.498 2.789 1.406 1.00 80.25 228 GLY A N 1
ATOM 1832 C CA . GLY A 1 228 ? 11.438 2.451 2.469 1.00 80.25 228 GLY A CA 1
ATOM 1833 C C . GLY A 1 228 ? 11.885 3.672 3.268 1.00 80.25 228 GLY A C 1
ATOM 1834 O O . GLY A 1 228 ? 11.803 3.650 4.497 1.00 80.25 228 GLY A O 1
ATOM 1835 N N . CYS A 1 229 ? 12.292 4.753 2.595 1.00 81.75 229 CYS A N 1
ATOM 1836 C CA . CYS A 1 229 ? 12.660 6.008 3.254 1.00 81.75 229 CYS A CA 1
ATOM 1837 C C . CYS A 1 229 ? 11.490 6.600 4.042 1.00 81.75 229 CYS A C 1
ATOM 1839 O O . CYS A 1 229 ? 11.652 6.942 5.212 1.00 81.75 229 CYS A O 1
ATOM 1841 N N . THR A 1 230 ? 10.307 6.671 3.431 1.00 83.88 230 THR A N 1
ATOM 1842 C CA . THR A 1 230 ? 9.090 7.174 4.073 1.00 83.88 230 THR A CA 1
ATOM 1843 C C . THR A 1 230 ? 8.724 6.358 5.306 1.00 83.88 230 THR A C 1
ATOM 1845 O O . THR A 1 230 ? 8.450 6.924 6.364 1.00 83.88 230 THR A O 1
ATOM 1848 N N . LEU A 1 231 ? 8.747 5.027 5.206 1.00 85.31 231 LEU A N 1
ATOM 1849 C CA . LEU A 1 231 ? 8.460 4.159 6.340 1.00 85.31 231 LEU A CA 1
ATOM 1850 C C . LEU A 1 231 ? 9.469 4.400 7.464 1.00 85.31 231 LEU A C 1
ATOM 1852 O O . LEU A 1 231 ? 9.065 4.626 8.602 1.00 85.31 231 LEU A O 1
ATOM 1856 N N . VAL A 1 232 ? 10.771 4.388 7.169 1.00 85.62 232 VAL A N 1
ATOM 1857 C CA . VAL A 1 232 ? 11.803 4.603 8.192 1.00 85.62 232 VAL A CA 1
ATOM 1858 C C . VAL A 1 232 ? 11.670 5.981 8.850 1.00 85.62 232 VAL A C 1
ATOM 1860 O O . VAL A 1 232 ? 11.790 6.074 10.075 1.00 85.62 232 VAL A O 1
ATOM 1863 N N . ASP A 1 233 ? 11.370 7.025 8.080 1.00 86.12 233 ASP A N 1
ATOM 1864 C CA . ASP A 1 233 ? 11.144 8.376 8.596 1.00 86.12 233 ASP A CA 1
ATOM 1865 C C . ASP A 1 233 ? 9.942 8.425 9.554 1.00 86.12 233 ASP A C 1
ATOM 1867 O O . ASP A 1 233 ? 10.077 8.851 10.706 1.00 86.12 233 ASP A O 1
ATOM 1871 N N . VAL A 1 234 ? 8.795 7.862 9.155 1.00 87.50 234 VAL A N 1
ATOM 1872 C CA . VAL A 1 234 ? 7.607 7.773 10.020 1.00 87.50 234 VAL A CA 1
ATOM 1873 C C . VAL A 1 234 ? 7.915 7.004 11.305 1.00 87.50 234 VAL A C 1
ATOM 1875 O O . VAL A 1 234 ? 7.541 7.437 12.398 1.00 87.50 234 VAL A O 1
ATOM 1878 N N . LEU A 1 235 ? 8.614 5.868 11.215 1.00 86.69 235 LEU A N 1
ATOM 1879 C CA . LEU A 1 235 ? 8.964 5.061 12.387 1.00 86.69 235 LEU A CA 1
ATOM 1880 C C . LEU A 1 235 ? 9.957 5.771 13.316 1.00 86.69 235 LEU A C 1
ATOM 1882 O O . LEU A 1 235 ? 9.871 5.619 14.540 1.00 86.69 235 LEU A O 1
ATOM 1886 N N . SER A 1 236 ? 10.881 6.548 12.754 1.00 87.50 236 SER A N 1
ATOM 1887 C CA . SER A 1 236 ? 11.813 7.391 13.500 1.00 87.50 236 SER A CA 1
ATOM 1888 C C . SER A 1 236 ? 11.083 8.498 14.258 1.00 87.50 236 SER A C 1
ATOM 1890 O O . SER A 1 236 ? 11.207 8.603 15.480 1.00 87.50 236 SER A O 1
ATOM 1892 N N . GLN A 1 237 ? 10.228 9.259 13.570 1.00 88.81 237 GLN A N 1
ATOM 1893 C CA . GLN A 1 237 ? 9.401 10.310 14.174 1.00 88.81 237 GLN A CA 1
ATOM 1894 C C . GLN A 1 237 ? 8.401 9.744 15.199 1.00 88.81 237 GLN A C 1
ATOM 1896 O O . GLN A 1 237 ? 8.042 10.406 16.181 1.00 88.81 237 GLN A O 1
ATOM 1901 N N . ALA A 1 238 ? 7.979 8.489 15.022 1.00 87.06 238 ALA A N 1
ATOM 1902 C CA . ALA A 1 238 ? 7.184 7.749 15.995 1.00 87.06 238 ALA A CA 1
ATOM 1903 C C . ALA A 1 238 ? 7.984 7.278 17.228 1.00 87.06 238 ALA A C 1
ATOM 1905 O O . ALA A 1 238 ? 7.389 6.797 18.193 1.00 87.06 238 ALA A O 1
ATOM 1906 N N . GLY A 1 239 ? 9.312 7.418 17.230 1.00 86.25 239 GLY A N 1
ATOM 1907 C CA . GLY A 1 239 ? 10.194 6.953 18.303 1.00 86.25 239 GLY A CA 1
ATOM 1908 C C . GLY A 1 239 ? 10.338 5.430 18.364 1.00 86.25 239 GLY A C 1
ATOM 1909 O O . GLY A 1 239 ? 10.717 4.887 19.404 1.00 86.25 239 GLY A O 1
ATOM 1910 N N . LEU A 1 240 ? 10.007 4.725 17.277 1.00 84.25 240 LEU A N 1
ATOM 1911 C CA . LEU A 1 240 ? 10.061 3.260 17.188 1.00 84.25 240 LEU A CA 1
ATOM 1912 C C . LEU A 1 240 ? 11.389 2.746 16.634 1.00 84.25 240 LEU A C 1
ATOM 1914 O O . LEU A 1 240 ? 11.733 1.581 16.858 1.00 84.25 240 LEU A O 1
ATOM 1918 N N . LEU A 1 241 ? 12.146 3.618 15.971 1.00 81.75 241 LEU A N 1
ATOM 1919 C CA . LEU A 1 241 ? 13.529 3.395 15.572 1.00 81.75 241 LEU A CA 1
ATOM 1920 C C . LEU A 1 241 ? 14.430 4.349 16.353 1.00 81.75 241 LEU A C 1
ATOM 1922 O O . LEU A 1 241 ? 14.262 5.561 16.295 1.00 81.75 241 LEU A O 1
ATOM 1926 N N . LYS A 1 242 ? 15.383 3.789 17.106 1.00 71.06 242 LYS A N 1
ATOM 1927 C CA . LYS A 1 242 ? 16.411 4.580 17.804 1.00 71.06 242 LYS A CA 1
ATOM 1928 C C . LYS A 1 242 ? 17.530 5.016 16.865 1.00 71.06 242 LYS A C 1
ATOM 1930 O O . LYS A 1 242 ? 18.111 6.074 17.059 1.00 71.06 242 LYS A O 1
ATOM 1935 N N . GLU A 1 243 ? 17.822 4.178 15.876 1.00 66.06 243 GLU A N 1
ATOM 1936 C CA . GLU A 1 243 ? 18.875 4.376 14.890 1.00 66.06 243 GLU A CA 1
ATOM 193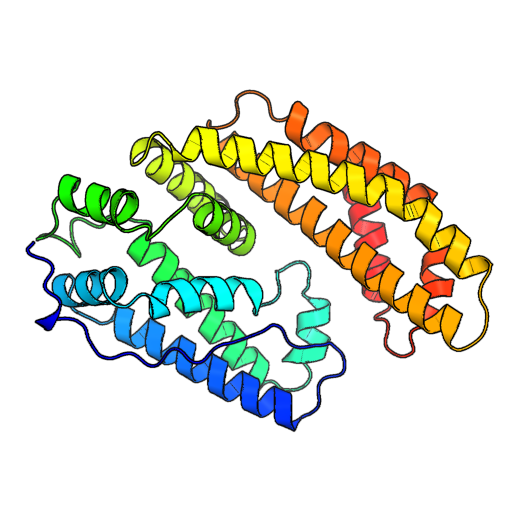7 C C . GLU A 1 243 ? 18.270 4.118 13.513 1.00 66.06 243 GLU A C 1
ATOM 1939 O O . GLU A 1 243 ? 17.839 3.006 13.209 1.00 66.06 243 GLU A O 1
ATOM 1944 N N . ILE A 1 244 ? 18.188 5.183 12.718 1.00 66.19 244 ILE A N 1
ATOM 1945 C CA . ILE A 1 244 ? 17.715 5.160 11.329 1.00 66.19 244 ILE A CA 1
ATOM 1946 C C . ILE A 1 244 ? 18.793 4.541 10.429 1.00 66.19 244 ILE A C 1
ATOM 1948 O O . ILE A 1 244 ? 18.471 3.761 9.536 1.00 66.19 244 ILE A O 1
ATOM 1952 N N . GLY A 1 245 ? 20.064 4.853 10.723 1.00 65.69 245 GLY A N 1
ATOM 1953 C CA . GLY A 1 245 ? 21.251 4.528 9.922 1.00 65.69 245 GLY A CA 1
ATOM 1954 C C . GLY A 1 245 ? 21.242 3.125 9.317 1.00 65.69 245 GLY A C 1
ATOM 1955 O O . GLY A 1 245 ? 21.191 3.022 8.097 1.00 65.69 245 GLY A O 1
ATOM 1956 N N . PRO A 1 246 ? 21.125 2.045 10.112 1.00 68.56 246 PRO A N 1
ATOM 1957 C CA . PRO A 1 246 ? 21.190 0.677 9.591 1.00 68.56 246 PRO A CA 1
ATOM 1958 C C . PRO A 1 246 ? 20.132 0.314 8.535 1.00 68.56 246 PRO A C 1
ATOM 1960 O O . PRO A 1 246 ? 20.285 -0.692 7.851 1.00 68.56 246 PRO A O 1
ATOM 1963 N N . TYR A 1 247 ? 19.042 1.081 8.432 1.00 67.50 247 TYR A N 1
ATOM 1964 C CA . TYR A 1 247 ? 17.924 0.808 7.525 1.00 67.50 247 TYR A CA 1
ATOM 1965 C C . TYR A 1 247 ? 17.902 1.718 6.296 1.00 67.50 247 TYR A C 1
ATOM 1967 O O . TYR A 1 247 ? 17.288 1.357 5.296 1.00 67.50 247 TYR A O 1
ATOM 1975 N N . VAL A 1 248 ? 18.545 2.889 6.370 1.00 67.75 248 VAL A N 1
ATOM 1976 C CA . VAL A 1 248 ? 18.609 3.840 5.250 1.00 67.75 248 VAL A CA 1
ATOM 1977 C C . VAL A 1 248 ? 19.997 3.971 4.660 1.00 67.75 248 VAL A C 1
ATOM 1979 O O . VAL A 1 248 ? 20.069 4.391 3.525 1.00 67.75 248 VAL A O 1
ATOM 1982 N N . GLU A 1 249 ? 21.084 3.605 5.345 1.00 70.56 249 GLU A N 1
ATOM 1983 C CA . GLU A 1 249 ? 22.461 3.753 4.832 1.00 70.56 249 GLU A CA 1
ATOM 1984 C C . GLU A 1 249 ? 22.679 3.028 3.497 1.00 70.56 249 GLU A C 1
ATOM 1986 O O . GLU A 1 249 ? 23.413 3.513 2.637 1.00 70.56 249 GLU A O 1
ATOM 1991 N N . GLU A 1 250 ? 22.000 1.898 3.289 1.00 72.44 250 GLU A N 1
ATOM 1992 C CA . GLU A 1 250 ? 22.074 1.150 2.032 1.00 72.44 250 GLU A CA 1
ATOM 1993 C C . GLU A 1 250 ? 21.323 1.845 0.883 1.00 72.44 250 GLU A C 1
ATOM 1995 O O . GLU A 1 250 ? 21.634 1.585 -0.278 1.00 72.44 250 GLU A O 1
ATOM 2000 N N . ILE A 1 251 ? 20.376 2.749 1.170 1.00 73.06 251 ILE A N 1
ATOM 2001 C CA . ILE A 1 251 ? 19.559 3.422 0.150 1.00 73.06 251 ILE A CA 1
ATOM 2002 C C . ILE A 1 251 ? 20.376 4.470 -0.631 1.00 73.06 251 ILE A C 1
ATOM 2004 O O . ILE A 1 251 ? 20.405 4.348 -1.852 1.00 73.06 251 ILE A O 1
ATOM 2008 N N . PRO A 1 252 ? 21.089 5.443 -0.021 1.00 73.06 252 PRO A N 1
ATOM 2009 C CA . PRO A 1 252 ? 21.969 6.355 -0.750 1.00 73.06 252 PRO A CA 1
ATOM 2010 C C . PRO A 1 252 ? 23.050 5.622 -1.542 1.00 73.06 252 PRO A C 1
ATOM 2012 O O . PRO A 1 252 ? 23.240 5.917 -2.716 1.00 73.06 252 PRO A O 1
ATOM 2015 N N . ALA A 1 253 ? 23.699 4.614 -0.946 1.00 77.00 253 ALA A N 1
ATOM 2016 C CA . ALA A 1 253 ? 24.720 3.825 -1.636 1.00 77.00 253 ALA A CA 1
ATOM 2017 C C . ALA A 1 253 ? 24.148 3.089 -2.859 1.00 77.00 253 ALA A C 1
ATOM 2019 O O . ALA A 1 253 ? 24.771 3.049 -3.920 1.00 77.00 253 ALA A O 1
ATOM 2020 N N . PHE A 1 254 ? 22.942 2.533 -2.730 1.00 80.50 254 PHE A N 1
ATOM 2021 C CA . PHE A 1 254 ? 22.232 1.933 -3.850 1.00 80.50 254 PHE A CA 1
ATOM 2022 C C . PHE A 1 254 ? 21.865 2.972 -4.908 1.00 80.50 254 PHE A C 1
ATOM 2024 O O . PHE A 1 254 ? 22.125 2.739 -6.081 1.00 80.50 254 PHE A O 1
ATOM 2031 N N . VAL A 1 255 ? 21.327 4.128 -4.522 1.00 73.44 255 VAL A N 1
ATOM 2032 C CA . VAL A 1 255 ? 20.949 5.202 -5.453 1.00 73.44 255 VAL A CA 1
ATOM 2033 C C . VAL A 1 255 ? 22.161 5.723 -6.223 1.00 73.44 255 VAL A C 1
ATOM 2035 O O . VAL A 1 255 ? 22.083 5.856 -7.442 1.00 73.44 255 VAL A O 1
ATOM 2038 N N . GLU A 1 256 ? 23.296 5.941 -5.556 1.00 76.75 256 GLU A N 1
ATOM 2039 C CA . GLU A 1 256 ? 24.566 6.281 -6.207 1.00 76.75 256 GLU A CA 1
ATOM 2040 C C . GLU A 1 256 ? 24.996 5.192 -7.194 1.00 76.75 256 GLU A C 1
ATOM 2042 O O . GLU A 1 256 ? 25.395 5.488 -8.322 1.00 76.75 256 GLU A O 1
ATOM 2047 N N . GLN A 1 257 ? 24.881 3.921 -6.802 1.00 80.00 257 GLN A N 1
ATOM 2048 C CA . GLN A 1 257 ? 25.181 2.800 -7.684 1.00 80.00 257 GLN A CA 1
ATOM 2049 C C . GLN A 1 257 ? 24.253 2.784 -8.907 1.00 80.00 257 GLN A C 1
ATOM 2051 O O . GLN A 1 257 ? 24.734 2.558 -10.020 1.00 80.00 257 GLN A O 1
ATOM 2056 N N . VAL A 1 258 ? 22.947 3.016 -8.739 1.00 77.38 258 VAL A N 1
ATOM 2057 C CA . VAL A 1 258 ? 22.018 3.049 -9.874 1.00 77.38 258 VAL A CA 1
ATOM 2058 C C . VAL A 1 258 ? 22.311 4.247 -10.771 1.00 77.38 258 VAL A C 1
ATOM 2060 O O . VAL A 1 258 ? 22.355 4.075 -11.982 1.00 77.38 258 VAL A O 1
ATOM 2063 N N . ALA A 1 259 ? 22.618 5.417 -10.212 1.00 74.88 259 ALA A N 1
ATOM 2064 C CA . ALA A 1 259 ? 23.012 6.598 -10.979 1.00 74.88 259 ALA A CA 1
ATOM 2065 C C . ALA A 1 259 ? 24.275 6.367 -11.826 1.00 74.88 259 ALA A C 1
ATOM 2067 O O . ALA A 1 259 ? 24.371 6.852 -12.951 1.00 74.88 259 ALA A O 1
ATOM 2068 N N . GLN A 1 260 ? 25.242 5.609 -11.299 1.00 82.38 260 GLN A N 1
ATOM 2069 C CA . GLN A 1 260 ? 26.458 5.242 -12.030 1.00 82.38 260 GLN A CA 1
ATOM 2070 C C . GLN A 1 260 ? 26.203 4.199 -13.123 1.00 82.38 260 GLN A C 1
ATOM 2072 O O . GLN A 1 260 ? 26.832 4.253 -14.177 1.00 82.38 260 GLN A O 1
ATOM 2077 N N . LEU A 1 261 ? 25.335 3.218 -12.858 1.00 81.44 261 LEU A N 1
ATOM 2078 C CA . LEU A 1 261 ? 25.048 2.129 -13.794 1.00 81.44 261 LEU A CA 1
ATOM 2079 C C . LEU A 1 261 ? 24.058 2.538 -14.886 1.00 81.44 261 LEU A C 1
ATOM 2081 O O . LEU A 1 261 ? 24.196 2.093 -16.017 1.00 81.44 261 LEU A O 1
ATOM 2085 N N . PHE A 1 262 ? 23.096 3.393 -14.563 1.00 79.00 262 PHE A N 1
ATOM 2086 C CA . PHE A 1 262 ? 22.079 3.899 -15.474 1.00 79.00 262 PHE A CA 1
ATOM 2087 C C . PHE A 1 262 ? 22.262 5.409 -15.653 1.00 79.00 262 PHE A C 1
ATOM 2089 O O . PHE A 1 262 ? 21.444 6.195 -15.166 1.00 79.00 262 PHE A O 1
ATOM 2096 N N . PRO A 1 263 ? 23.335 5.846 -16.341 1.00 79.94 263 PRO A N 1
ATOM 2097 C CA . PRO A 1 263 ? 23.432 7.234 -16.754 1.00 79.94 263 PRO A CA 1
ATOM 2098 C C . PRO A 1 263 ? 22.264 7.571 -17.686 1.00 79.94 263 PRO A C 1
ATOM 2100 O O . PRO A 1 263 ? 21.665 6.691 -18.308 1.00 79.94 263 PRO A O 1
ATOM 2103 N N . THR A 1 264 ? 21.985 8.863 -17.837 1.00 74.50 264 THR A N 1
ATOM 2104 C CA . THR A 1 264 ? 20.925 9.387 -18.709 1.00 74.50 264 THR A CA 1
ATOM 2105 C C . THR A 1 264 ? 20.902 8.721 -20.089 1.00 74.50 264 THR A C 1
ATOM 2107 O O . THR A 1 264 ? 19.839 8.379 -20.590 1.00 74.50 264 THR A O 1
ATOM 2110 N N . GLU A 1 265 ? 22.074 8.479 -20.678 1.00 80.19 265 GLU A N 1
ATOM 2111 C CA . GLU A 1 265 ? 22.245 7.813 -21.976 1.00 80.19 265 GLU A CA 1
ATOM 2112 C C . GLU A 1 265 ? 21.717 6.370 -21.979 1.00 80.19 265 GLU A C 1
ATOM 2114 O O . GLU A 1 265 ? 20.942 6.008 -22.858 1.00 80.19 265 GLU A O 1
ATOM 2119 N N . ALA A 1 266 ? 22.054 5.570 -20.963 1.00 81.25 266 ALA A N 1
ATOM 2120 C CA . ALA A 1 266 ? 21.574 4.194 -20.844 1.00 81.25 266 ALA A CA 1
ATOM 2121 C C . ALA A 1 266 ? 20.058 4.137 -20.617 1.00 81.25 266 ALA A C 1
ATOM 2123 O O . ALA A 1 266 ? 19.377 3.268 -21.158 1.00 81.25 266 ALA A O 1
ATOM 2124 N N . ILE A 1 267 ? 19.513 5.090 -19.853 1.00 78.44 267 ILE A N 1
ATOM 2125 C CA . ILE A 1 267 ? 18.064 5.211 -19.664 1.00 78.44 267 ILE A CA 1
ATOM 2126 C C . ILE A 1 267 ? 17.384 5.546 -20.997 1.00 78.44 267 ILE A C 1
ATOM 2128 O O . ILE A 1 267 ? 16.358 4.954 -21.321 1.00 78.44 267 ILE A O 1
ATOM 2132 N N . PHE A 1 268 ? 17.960 6.451 -21.794 1.00 79.06 268 PHE A N 1
ATOM 2133 C CA . PHE A 1 268 ? 17.446 6.749 -23.130 1.00 79.06 268 PHE A CA 1
ATOM 2134 C C . PHE A 1 268 ? 17.525 5.543 -24.066 1.00 79.06 268 PHE A C 1
ATOM 2136 O O . PHE A 1 268 ? 16.565 5.302 -24.791 1.00 79.06 268 PHE A O 1
ATOM 2143 N N . ASP A 1 269 ? 18.606 4.762 -24.037 1.00 84.00 269 ASP A N 1
ATOM 2144 C CA . ASP A 1 269 ? 18.720 3.540 -24.842 1.00 84.00 269 ASP A CA 1
ATOM 2145 C C . ASP A 1 269 ? 17.606 2.536 -24.514 1.00 84.00 269 ASP A C 1
ATOM 2147 O O . ASP A 1 269 ? 16.991 1.978 -25.423 1.00 84.00 269 ASP A O 1
ATOM 2151 N N . VAL A 1 270 ? 17.317 2.332 -23.226 1.00 82.88 270 VAL A N 1
ATOM 2152 C CA . VAL A 1 270 ? 16.221 1.466 -22.764 1.00 82.88 270 VAL A CA 1
ATOM 2153 C C . VAL A 1 270 ? 14.870 2.043 -23.186 1.00 82.88 270 VAL A C 1
ATOM 2155 O O . VAL A 1 270 ? 14.068 1.339 -23.796 1.00 82.88 270 VAL A O 1
ATOM 2158 N N . ALA A 1 271 ? 14.640 3.334 -22.946 1.00 77.69 271 ALA A N 1
ATOM 2159 C CA . ALA A 1 271 ? 13.402 4.013 -23.315 1.00 77.69 271 ALA A CA 1
ATOM 2160 C C . ALA A 1 271 ? 13.148 3.994 -24.832 1.00 77.69 271 ALA A C 1
ATOM 2162 O O . ALA A 1 271 ? 12.013 3.832 -25.253 1.00 77.69 271 ALA A O 1
ATOM 2163 N N . MET A 1 272 ? 14.178 4.095 -25.677 1.00 80.75 272 MET A N 1
ATOM 2164 C CA . MET A 1 272 ? 14.021 4.000 -27.136 1.00 80.75 272 MET A CA 1
ATOM 2165 C C . MET A 1 272 ? 13.553 2.615 -27.600 1.00 80.75 272 MET A C 1
ATOM 2167 O O . MET A 1 272 ? 12.908 2.513 -28.644 1.00 80.75 272 MET A O 1
ATOM 2171 N N . MET A 1 273 ? 13.863 1.557 -26.845 1.00 83.06 273 MET A N 1
ATOM 2172 C CA . MET A 1 273 ? 13.344 0.212 -27.118 1.00 83.06 273 MET A CA 1
ATOM 2173 C C . MET A 1 273 ? 11.883 0.060 -26.673 1.00 83.06 273 MET A C 1
ATOM 2175 O O . MET A 1 273 ? 11.167 -0.784 -27.208 1.00 83.06 273 MET A O 1
ATOM 2179 N N . LEU A 1 274 ? 11.438 0.884 -25.723 1.00 76.88 274 LEU A N 1
ATOM 2180 C CA . LEU A 1 274 ? 10.108 0.863 -25.125 1.00 76.88 274 LEU A CA 1
ATOM 2181 C C . LEU A 1 274 ? 9.256 1.980 -25.738 1.00 76.88 274 LEU A C 1
ATOM 2183 O O . LEU A 1 274 ? 9.303 3.132 -25.322 1.00 76.88 274 LEU A O 1
ATOM 2187 N N . SER A 1 275 ? 8.456 1.639 -26.747 1.00 59.34 275 SER A N 1
ATOM 2188 C CA . SER A 1 275 ? 7.739 2.603 -27.602 1.00 59.34 275 SER A CA 1
ATOM 2189 C C . SER A 1 275 ? 6.813 3.592 -26.866 1.00 59.34 275 SER A C 1
ATOM 2191 O O . SER A 1 275 ? 6.483 4.628 -27.438 1.00 59.34 275 SER A O 1
ATOM 2193 N N . ASP A 1 276 ? 6.450 3.304 -25.610 1.00 57.28 276 ASP A N 1
ATOM 2194 C CA . ASP A 1 276 ? 5.530 4.082 -24.770 1.00 57.28 276 ASP A CA 1
ATOM 2195 C C . ASP A 1 276 ? 6.182 4.629 -23.475 1.00 57.28 276 ASP A C 1
ATOM 2197 O O . ASP A 1 276 ? 5.478 5.026 -22.543 1.00 57.28 276 ASP A O 1
ATOM 2201 N N . TYR A 1 277 ? 7.519 4.659 -23.376 1.00 55.53 277 TYR A N 1
ATOM 2202 C CA . TYR A 1 277 ? 8.197 5.076 -22.141 1.00 55.53 277 TYR A CA 1
ATOM 2203 C C . TYR A 1 277 ? 8.014 6.580 -21.858 1.00 55.53 277 TYR A C 1
ATOM 2205 O O . TYR A 1 277 ? 8.415 7.416 -22.679 1.00 55.53 277 TYR A O 1
ATOM 2213 N N . PRO A 1 278 ? 7.474 6.996 -20.698 1.00 56.31 278 PRO A N 1
ATOM 2214 C CA . PRO A 1 278 ? 7.217 8.408 -20.463 1.00 56.31 278 PRO A CA 1
ATOM 2215 C C . PRO A 1 278 ? 8.517 9.125 -20.084 1.00 56.31 278 PRO A C 1
ATOM 2217 O O . PRO A 1 278 ? 9.123 8.859 -19.049 1.00 56.31 278 PRO A O 1
ATOM 2220 N N . LEU A 1 279 ? 8.930 10.097 -20.905 1.00 51.94 279 LEU A N 1
ATOM 2221 C CA . LEU A 1 279 ? 10.178 10.870 -20.757 1.00 51.94 279 LEU A CA 1
ATOM 2222 C C . LEU A 1 279 ? 10.360 11.551 -19.385 1.00 51.94 279 LEU A C 1
ATOM 2224 O O . LEU A 1 279 ? 11.477 11.915 -19.018 1.00 51.94 279 LEU A O 1
ATOM 2228 N N . LYS A 1 280 ? 9.286 11.724 -18.610 1.00 48.66 280 LYS A N 1
ATOM 2229 C CA . LYS A 1 280 ? 9.332 12.315 -17.271 1.00 48.66 280 LYS A CA 1
ATOM 2230 C C . LYS A 1 280 ? 9.724 11.314 -16.170 1.00 48.66 280 LYS A C 1
ATOM 2232 O O . LYS A 1 280 ? 10.334 11.755 -15.207 1.00 48.66 280 LYS A O 1
ATOM 2237 N N . TYR A 1 281 ? 9.593 9.994 -16.371 1.00 52.34 281 TYR A N 1
ATOM 2238 C CA . TYR A 1 281 ? 10.212 8.984 -15.486 1.00 52.34 281 TYR A CA 1
ATOM 2239 C C . TYR A 1 281 ? 11.733 9.094 -15.483 1.00 52.34 281 TYR A C 1
ATOM 2241 O O . TYR A 1 281 ? 12.362 8.971 -14.440 1.00 52.34 281 TYR A O 1
ATOM 2249 N N . VAL A 1 282 ? 12.325 9.399 -16.641 1.00 53.69 282 VAL A N 1
ATOM 2250 C CA . VAL A 1 282 ? 13.760 9.691 -16.758 1.00 53.69 282 VAL A CA 1
ATOM 2251 C C . VAL A 1 282 ? 14.112 10.926 -15.925 1.00 53.69 282 VAL A C 1
ATOM 2253 O O . VAL A 1 282 ? 15.086 10.916 -15.180 1.00 53.69 282 VAL A O 1
ATOM 2256 N N . SER A 1 283 ? 13.284 11.973 -15.993 1.00 51.38 283 SER A N 1
ATOM 2257 C CA . SER A 1 283 ? 13.457 13.202 -15.209 1.00 51.38 283 SER A CA 1
ATOM 2258 C C . SER A 1 283 ? 13.269 12.985 -13.706 1.00 51.38 283 SER A C 1
ATOM 2260 O O . SER A 1 283 ? 14.050 13.521 -12.927 1.00 51.38 283 SER A O 1
ATOM 2262 N N . ASP A 1 284 ? 12.269 12.216 -13.279 1.00 53.00 284 ASP A N 1
ATOM 2263 C CA . ASP A 1 284 ? 11.983 11.936 -11.870 1.00 53.00 284 ASP A CA 1
ATOM 2264 C C . ASP A 1 284 ? 13.016 10.982 -11.277 1.00 53.00 284 ASP A C 1
ATOM 2266 O O . ASP A 1 284 ? 13.442 11.182 -10.144 1.00 53.00 284 ASP A O 1
ATOM 2270 N N . PHE A 1 285 ? 13.508 10.015 -12.052 1.00 54.88 285 PHE A N 1
ATOM 2271 C CA . PHE A 1 285 ? 14.635 9.171 -11.670 1.00 54.88 285 PHE A CA 1
ATOM 2272 C C . PHE A 1 285 ? 15.913 10.002 -11.478 1.00 54.88 285 PHE A C 1
ATOM 2274 O O . PHE A 1 285 ? 16.548 9.931 -10.426 1.00 54.88 285 PHE A O 1
ATOM 2281 N N . ILE A 1 286 ? 16.233 10.884 -12.433 1.00 56.22 286 ILE A N 1
ATOM 2282 C CA . ILE A 1 286 ? 17.346 11.843 -12.325 1.00 56.22 286 ILE A CA 1
ATOM 2283 C C . ILE A 1 286 ? 17.136 12.817 -11.151 1.00 56.22 286 ILE A C 1
ATOM 2285 O O . ILE A 1 286 ? 18.091 13.157 -10.451 1.00 56.22 286 ILE A O 1
ATOM 2289 N N . SER A 1 287 ? 15.899 13.245 -10.892 1.00 54.03 287 SER A N 1
ATOM 2290 C CA . SER A 1 287 ? 15.557 14.154 -9.790 1.00 54.03 287 SER A CA 1
ATOM 2291 C C . SER A 1 287 ? 15.629 13.466 -8.429 1.00 54.03 287 SER A C 1
ATOM 2293 O O . SER A 1 287 ? 16.059 14.094 -7.473 1.00 54.03 287 SER A O 1
ATOM 2295 N N . ILE A 1 288 ? 15.270 12.183 -8.327 1.00 52.06 288 ILE A N 1
ATOM 2296 C CA . ILE A 1 288 ? 15.419 11.362 -7.115 1.00 52.06 288 ILE A CA 1
ATOM 2297 C C . ILE A 1 288 ? 16.895 11.095 -6.839 1.00 52.06 288 ILE A C 1
ATOM 2299 O O . ILE A 1 288 ? 17.329 11.269 -5.706 1.00 52.06 288 ILE A O 1
ATOM 2303 N N . ILE A 1 289 ? 17.673 10.743 -7.866 1.00 50.34 289 ILE A N 1
ATOM 2304 C CA . ILE A 1 289 ? 19.134 10.663 -7.770 1.00 50.34 289 ILE A CA 1
ATOM 2305 C C . ILE A 1 289 ? 19.688 11.996 -7.252 1.00 50.34 289 ILE A C 1
ATOM 2307 O O . ILE A 1 289 ? 20.461 12.013 -6.303 1.00 50.34 289 ILE A O 1
ATOM 2311 N N . SER A 1 290 ? 19.234 13.120 -7.808 1.00 42.28 290 SER A N 1
ATOM 2312 C CA . SER A 1 290 ? 19.683 14.454 -7.391 1.00 42.28 290 SER A CA 1
ATOM 2313 C C . SER A 1 290 ? 19.209 14.851 -5.984 1.00 42.28 290 SER A C 1
ATOM 2315 O O . SER A 1 290 ? 19.933 15.552 -5.290 1.00 42.28 290 SER A O 1
ATOM 2317 N N . PHE A 1 291 ? 18.021 14.416 -5.551 1.00 41.50 291 PHE A N 1
ATOM 2318 C CA . PHE A 1 291 ? 17.442 14.698 -4.229 1.00 41.50 291 PHE A CA 1
ATOM 2319 C C . PHE A 1 291 ? 18.010 13.804 -3.119 1.00 41.50 291 PHE A C 1
ATOM 2321 O O . PHE A 1 291 ? 17.970 14.185 -1.960 1.00 41.50 291 PHE A O 1
ATOM 2328 N N . LEU A 1 292 ? 18.507 12.610 -3.450 1.00 37.94 292 LEU A N 1
ATOM 2329 C CA . LEU A 1 292 ? 19.103 11.684 -2.481 1.00 37.94 292 LEU A CA 1
ATOM 2330 C C . LEU A 1 292 ? 20.634 11.820 -2.392 1.00 37.94 292 LEU A C 1
ATOM 2332 O O . LEU A 1 292 ? 21.219 11.358 -1.416 1.00 37.94 292 LEU A O 1
ATOM 2336 N N . ILE A 1 293 ? 21.275 12.451 -3.386 1.00 39.09 293 ILE A N 1
ATOM 2337 C CA . ILE A 1 293 ? 22.710 12.802 -3.390 1.00 39.09 293 ILE A CA 1
ATOM 2338 C C . ILE A 1 293 ? 22.977 14.183 -2.739 1.00 39.09 293 ILE A C 1
ATOM 2340 O O . ILE A 1 293 ? 24.118 14.479 -2.374 1.00 39.09 293 ILE A O 1
ATOM 2344 N N . HIS A 1 294 ? 21.955 15.030 -2.569 1.00 33.25 294 HIS A N 1
ATOM 2345 C CA . HIS A 1 294 ? 22.049 16.369 -1.961 1.00 33.25 294 HIS A CA 1
ATOM 2346 C C . HIS A 1 294 ? 21.258 16.482 -0.660 1.00 33.25 294 HIS A C 1
ATOM 2348 O O . HIS A 1 294 ? 21.708 17.269 0.207 1.00 33.25 294 HIS A O 1
#

pLDDT: mean 83.01, std 11.86, range [33.25, 97.94]

Foldseek 3Di:
DDQDLVLADDADQDFAAADDLPDDPVVLVVNLVNLQSLLVRLVVLLPDQLSSSLSNLLVVPSNLVSLVRLLRHADAPLCVVSCCRSVVVDVSSNVSNVSSVVSSVSSCCVLLDDDCVRNVVADLVNSLCSVPVRVSDDLVNLLSSQLRVLVPLVVNLVSLLVVCVSPVVNLVVLVVVLVVLLVVLVVLLVCLQVLLVQLVVDDDPSNLVSLVVNVVSLVVLVSSLSSSVSSLVSCVSSVSDPDSCVRNVSSLVSLVSNCVSCPLVNNVVSVVSVVPDDPCSSVSSVVVSVVSVD

Sequence (294 aa):
MKLEETRVVATTCPPISRLAYNVYKTDLTSWQDVANTLAFTFERILQLPSESFWSTVVFDSNIMTAFDQALEALPREFESDEYQLIFGWDPSVSKAATRLYYSTFALFLRTAVFNEKTDAQLSKKEYTEIIRGRGIFPSKRLACAISFFSEYNEIAVELTKKQSQLDPRVSPELRQICAELGKSVAVLAKNARQLLDEFYKRDGDAKVDIAHLIDEWLCASMVLCREGCTLVDVLSQAGLLKEIGPYVEEIPAFVEQVAQLFPTEAIFDVAMMLSDYPLKYVSDFISIISFLIH